Protein AF-A0A2R8AD74-F1 (afdb_monomer_lite)

pLDDT: mean 73.19, std 19.44, range [30.31, 96.5]

Organism: NCBI:txid1639689

Sequence (232 aa):
MMKRSLTLLSILTVLAGCETTTTGSPTTGPVTSTIDFGNDTSTWAFDGECDDPRFQGIGMAVTSSLTNANIRRDATDCRALFNAGQIQFFNSGGIATAPTRPVAPSGPGFSFGNDTSQWAFDGECDDPRFQGIGMAVTGSLTNSNIMRDATDCRNLYNSGQIQFFSASGISGVSTGGGINFGNDTSQWAFDGECDDPRFSGPGMAVAGSLTSANIRRDATDCRNLYNSGMVF

Structure (mmCIF, N/CA/C/O backbone):
data_AF-A0A2R8AD74-F1
#
_entry.id   AF-A0A2R8AD74-F1
#
loop_
_atom_site.group_PDB
_atom_site.id
_atom_site.type_symbol
_atom_site.label_atom_id
_atom_site.label_alt_id
_atom_site.label_comp_id
_atom_site.label_asym_id
_atom_site.label_entity_id
_atom_site.label_seq_id
_atom_site.pdbx_PDB_ins_code
_atom_site.Cartn_x
_atom_site.Cartn_y
_atom_site.Cartn_z
_atom_site.occupancy
_atom_site.B_iso_or_equiv
_atom_site.auth_seq_id
_atom_site.auth_comp_id
_atom_site.auth_asym_id
_atom_site.auth_atom_id
_atom_site.pdbx_PDB_model_num
ATOM 1 N N . MET A 1 1 ? -72.909 -43.742 33.852 1.00 42.47 1 MET A N 1
ATOM 2 C CA . MET A 1 1 ? -72.024 -44.796 33.300 1.00 42.47 1 MET A CA 1
ATOM 3 C C . MET A 1 1 ? -70.585 -44.304 33.472 1.00 42.47 1 MET A C 1
ATOM 5 O O . MET A 1 1 ? -70.250 -43.307 32.863 1.00 42.47 1 MET A O 1
ATOM 9 N N . MET A 1 2 ? -69.851 -44.689 34.532 1.00 40.94 2 MET A N 1
ATOM 10 C CA . MET A 1 2 ? -68.879 -45.813 34.550 1.00 40.94 2 MET A CA 1
ATOM 11 C C . MET A 1 2 ? -67.929 -45.754 33.329 1.00 40.94 2 MET A C 1
ATOM 13 O O . MET A 1 2 ? -68.430 -45.892 32.225 1.00 40.94 2 MET A O 1
ATOM 17 N N . LYS A 1 3 ? -66.595 -45.591 33.410 1.00 41.81 3 LYS A N 1
ATOM 18 C CA . LYS A 1 3 ? -65.588 -46.196 34.313 1.00 41.81 3 LYS A CA 1
ATOM 19 C C . LYS A 1 3 ? -64.173 -45.578 34.083 1.00 41.81 3 LYS A C 1
ATOM 21 O O . LYS A 1 3 ? -63.827 -45.363 32.933 1.00 41.81 3 LYS A O 1
ATOM 26 N N . ARG A 1 4 ? -63.370 -45.496 35.170 1.00 46.94 4 ARG A N 1
ATOM 27 C CA . ARG A 1 4 ? -61.896 -45.756 35.310 1.00 46.94 4 ARG A CA 1
ATOM 28 C C . ARG A 1 4 ? -60.919 -44.806 34.580 1.00 46.94 4 ARG A C 1
ATOM 30 O O . ARG A 1 4 ? -60.898 -44.788 33.365 1.00 46.94 4 ARG A O 1
ATOM 37 N N . SER A 1 5 ? -60.124 -43.943 35.230 1.00 49.69 5 SER A N 1
ATOM 38 C CA . SER A 1 5 ? -59.029 -44.151 36.212 1.00 49.69 5 SER A CA 1
ATOM 39 C C . SER A 1 5 ? -57.994 -45.209 35.809 1.00 49.69 5 SER A C 1
ATOM 41 O O . SER A 1 5 ? -58.301 -46.395 35.920 1.00 49.69 5 SER A O 1
ATOM 43 N N . LEU A 1 6 ? -56.782 -44.779 35.415 1.00 48.53 6 LEU A N 1
ATOM 44 C CA . LEU A 1 6 ? -55.526 -45.316 35.960 1.00 48.53 6 LEU A CA 1
ATOM 45 C C . LEU A 1 6 ? -54.303 -44.436 35.625 1.00 48.53 6 LEU A C 1
ATOM 47 O O . LEU A 1 6 ? -53.939 -44.241 34.470 1.00 48.53 6 LEU A O 1
ATOM 51 N N . THR A 1 7 ? -53.671 -43.944 36.683 1.00 49.44 7 THR A N 1
ATOM 52 C CA . THR A 1 7 ? -52.325 -43.373 36.759 1.00 49.44 7 THR A CA 1
ATOM 53 C C . THR A 1 7 ? -51.276 -44.445 36.435 1.00 49.44 7 THR A C 1
ATOM 55 O O . THR A 1 7 ? -51.346 -45.534 37.002 1.00 49.44 7 THR A O 1
ATOM 58 N N . LEU A 1 8 ? -50.263 -44.131 35.619 1.00 46.47 8 LEU A N 1
ATOM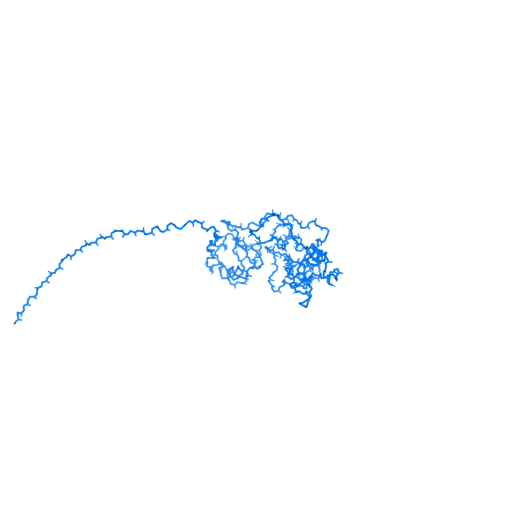 59 C CA . LEU A 1 8 ? -48.969 -44.820 35.668 1.00 46.47 8 LEU A CA 1
ATOM 60 C C . LEU A 1 8 ? -47.839 -43.791 35.795 1.00 46.47 8 LEU A C 1
ATOM 62 O O . LEU A 1 8 ? -47.529 -43.043 34.873 1.00 46.47 8 LEU A O 1
ATOM 66 N N . LEU A 1 9 ? -47.277 -43.772 37.001 1.00 45.78 9 LEU A N 1
ATOM 67 C CA . LEU A 1 9 ? -45.930 -43.330 37.345 1.00 45.78 9 LEU A CA 1
ATOM 68 C C . LEU A 1 9 ? -44.915 -44.345 36.778 1.00 45.78 9 LEU A C 1
ATOM 70 O O . LEU A 1 9 ? -45.323 -45.485 36.550 1.00 45.78 9 LEU A O 1
ATOM 74 N N . SER A 1 10 ? -43.631 -43.952 36.692 1.00 43.62 10 SER A N 1
ATOM 75 C CA . SER A 1 10 ? -42.417 -44.767 36.411 1.00 43.62 10 SER A CA 1
ATOM 76 C C . SER A 1 10 ? -41.886 -44.639 34.971 1.00 43.62 10 SER A C 1
ATOM 78 O O . SER A 1 10 ? -42.658 -44.747 34.033 1.00 43.62 10 SER A O 1
ATOM 80 N N . ILE A 1 11 ? -40.601 -44.412 34.670 1.00 50.72 11 ILE A N 1
ATOM 81 C CA . ILE A 1 11 ? -39.333 -44.541 35.406 1.00 50.72 11 ILE A CA 1
ATOM 82 C C . ILE A 1 11 ? -38.312 -43.568 34.782 1.00 50.72 11 ILE A C 1
ATOM 84 O O . ILE A 1 11 ? -38.254 -43.400 33.566 1.00 50.72 11 ILE A O 1
ATOM 88 N N . LEU A 1 12 ? -37.483 -42.969 35.636 1.00 44.12 12 LEU A N 1
ATOM 89 C CA . LEU A 1 12 ? -36.226 -42.311 35.295 1.00 44.12 12 LEU A CA 1
ATOM 90 C C . LEU A 1 12 ? -35.202 -43.372 34.850 1.00 44.12 12 LEU A C 1
ATOM 92 O O . LEU A 1 12 ? -34.790 -44.195 35.664 1.00 44.12 12 LEU A O 1
ATOM 96 N N . THR A 1 13 ? -34.748 -43.326 33.600 1.00 51.47 13 THR A N 1
ATOM 97 C CA . THR A 1 13 ? -33.527 -44.023 33.163 1.00 51.47 13 THR A CA 1
ATOM 98 C C . THR A 1 13 ? -32.549 -43.018 32.582 1.00 51.47 13 THR A C 1
ATOM 100 O O . THR A 1 13 ? -32.691 -42.560 31.452 1.00 51.47 13 THR A O 1
ATOM 103 N N . VAL A 1 14 ? -31.547 -42.691 33.396 1.00 49.03 14 VAL A N 1
ATOM 104 C CA . VAL A 1 14 ? -30.257 -42.161 32.962 1.00 49.03 14 VAL A CA 1
ATOM 105 C C . VAL A 1 14 ? -29.540 -43.291 32.223 1.00 49.03 14 VAL A C 1
ATOM 107 O O . VAL A 1 14 ? -29.259 -44.324 32.828 1.00 49.03 14 VAL A O 1
ATOM 110 N N . LEU A 1 15 ? -29.234 -43.105 30.939 1.00 50.59 15 LEU A N 1
ATOM 111 C CA . LEU A 1 15 ? -28.160 -43.846 30.283 1.00 50.59 15 LEU A CA 1
ATOM 112 C C . LEU A 1 15 ? -27.087 -42.859 29.834 1.00 50.59 15 LEU A C 1
ATOM 114 O O . LEU A 1 15 ? -27.262 -42.088 28.895 1.00 50.59 15 LEU A O 1
ATOM 118 N N . ALA A 1 16 ? -25.984 -42.913 30.570 1.00 48.53 16 ALA A N 1
ATOM 119 C CA . ALA A 1 16 ? -24.672 -42.480 30.142 1.00 48.53 16 ALA A CA 1
ATOM 120 C C . ALA A 1 16 ? -24.048 -43.541 29.214 1.00 48.53 16 ALA A C 1
ATOM 122 O O . ALA A 1 16 ? -24.290 -44.737 29.384 1.00 48.53 16 ALA A O 1
ATOM 123 N N . GLY A 1 17 ? -23.193 -43.086 28.296 1.00 39.66 17 GLY A N 1
ATOM 124 C CA . GLY A 1 17 ? -22.340 -43.906 27.427 1.00 39.66 17 GLY A CA 1
ATOM 125 C C . GLY A 1 17 ? -22.664 -43.676 25.947 1.00 39.66 17 GLY A C 1
ATOM 126 O O . GLY A 1 17 ? -23.825 -43.677 25.570 1.00 39.66 17 GLY A O 1
ATOM 127 N N . CYS A 1 18 ? -21.722 -43.465 25.035 1.00 36.66 18 CYS A N 1
ATOM 128 C CA . CYS A 1 18 ? -20.272 -43.588 25.074 1.00 36.66 18 CYS A CA 1
ATOM 129 C C . CYS A 1 18 ? -19.731 -42.656 23.978 1.00 36.66 18 CYS A C 1
ATOM 131 O O . CYS A 1 18 ? -20.212 -42.688 22.846 1.00 36.66 18 CYS A O 1
ATOM 133 N N . GLU A 1 19 ? -18.777 -41.799 24.331 1.00 46.12 19 GLU A N 1
ATOM 134 C CA . GLU A 1 19 ? -18.033 -40.980 23.381 1.00 46.12 19 GLU A CA 1
ATOM 135 C C . GLU A 1 19 ? -17.268 -41.902 22.430 1.00 46.12 19 GLU A C 1
ATOM 137 O O . GLU A 1 19 ? -16.378 -42.645 22.844 1.00 46.12 19 GLU A O 1
ATOM 142 N N . THR A 1 20 ? -17.593 -41.855 21.140 1.00 38.34 20 THR A N 1
ATOM 143 C CA . THR A 1 20 ? -16.713 -42.408 20.114 1.00 38.34 20 THR A CA 1
ATOM 144 C C . THR A 1 20 ? -15.572 -41.427 19.897 1.00 38.34 20 THR A C 1
ATOM 146 O O . THR A 1 20 ? -15.626 -40.553 19.030 1.00 38.34 20 THR A O 1
ATOM 149 N N . THR A 1 21 ? -14.532 -41.584 20.708 1.00 38.91 21 THR A N 1
ATOM 150 C CA . THR A 1 21 ? -13.178 -41.114 20.432 1.00 38.91 21 THR A CA 1
ATOM 151 C C . THR A 1 21 ? -12.700 -41.746 19.127 1.00 38.91 21 THR A C 1
ATOM 153 O O . THR A 1 21 ? -12.114 -42.825 19.097 1.00 38.91 21 THR A O 1
ATOM 156 N N . THR A 1 22 ? -12.959 -41.068 18.009 1.00 39.06 22 THR A N 1
ATOM 157 C CA . THR A 1 22 ? -12.235 -41.355 16.771 1.00 39.06 22 THR A CA 1
ATOM 158 C C . THR A 1 22 ? -10.898 -40.642 16.874 1.00 39.06 22 THR A C 1
ATOM 160 O O . THR A 1 22 ? -10.780 -39.444 16.627 1.00 39.06 22 THR A O 1
ATOM 163 N N . THR A 1 23 ? -9.890 -41.389 17.306 1.00 47.75 23 THR A N 1
ATOM 164 C CA . THR A 1 23 ? -8.479 -41.024 17.239 1.00 47.75 23 THR A CA 1
ATOM 165 C C . THR A 1 23 ? -8.043 -40.937 15.774 1.00 47.75 23 THR A C 1
ATOM 167 O O . THR A 1 23 ? -7.532 -41.888 15.188 1.00 47.75 23 THR A O 1
ATOM 170 N N . GLY A 1 24 ? -8.257 -39.768 15.171 1.00 39.44 24 GLY A N 1
ATOM 171 C CA . GLY A 1 24 ? -7.559 -39.331 13.967 1.00 39.44 24 GLY A CA 1
ATOM 172 C C . GLY A 1 24 ? -6.239 -38.664 14.354 1.00 39.44 24 GLY A C 1
ATOM 173 O O . GLY A 1 24 ? -6.234 -37.650 15.045 1.00 39.44 24 GLY A O 1
ATOM 174 N N . SER A 1 25 ? -5.129 -39.268 13.936 1.00 41.53 25 SER A N 1
ATOM 175 C CA . SER A 1 25 ? -3.751 -38.765 14.060 1.00 41.53 25 SER A CA 1
ATOM 176 C C . SER A 1 25 ? -3.610 -37.305 13.573 1.00 41.53 25 SER A C 1
ATOM 178 O O . SER A 1 25 ? -4.319 -36.918 12.637 1.00 41.53 25 SER A O 1
ATOM 180 N N . PRO A 1 26 ? -2.705 -36.485 14.151 1.00 45.34 26 PRO A N 1
ATOM 181 C CA . PRO A 1 26 ? -2.629 -35.059 13.875 1.00 45.34 26 PRO A CA 1
ATOM 182 C C . PRO A 1 26 ? -2.066 -34.858 12.472 1.00 45.34 26 PRO A C 1
ATOM 184 O O . PRO A 1 26 ? -0.877 -35.042 12.224 1.00 45.34 26 PRO A O 1
ATOM 187 N N . THR A 1 27 ? -2.931 -34.478 11.539 1.00 35.78 27 THR A N 1
ATOM 188 C CA . THR A 1 27 ? -2.461 -33.873 10.298 1.00 35.78 27 THR A CA 1
ATOM 189 C C . THR A 1 27 ? -2.323 -32.391 10.588 1.00 35.78 27 THR A C 1
ATOM 191 O O . THR A 1 27 ? -3.310 -31.699 10.826 1.00 35.78 27 THR A O 1
ATOM 194 N N . THR A 1 28 ? -1.078 -31.943 10.655 1.00 48.03 28 THR A N 1
ATOM 195 C CA . THR A 1 28 ? -0.638 -30.565 10.856 1.00 48.03 28 THR A CA 1
ATOM 196 C C . THR A 1 28 ? -1.164 -29.684 9.718 1.00 48.03 28 THR A C 1
ATOM 198 O O . THR A 1 28 ? -0.473 -29.421 8.740 1.00 48.03 28 THR A O 1
ATOM 201 N N . GLY A 1 29 ? -2.426 -29.271 9.811 1.00 36.62 29 GLY A N 1
ATOM 202 C CA . GLY A 1 29 ? -2.963 -28.138 9.069 1.00 36.62 29 GLY A CA 1
ATOM 203 C C . GLY A 1 29 ? -2.631 -26.843 9.816 1.00 36.62 29 GLY A C 1
ATOM 204 O O . GLY A 1 29 ? -2.552 -26.867 11.049 1.00 36.62 29 GLY A O 1
ATOM 205 N N . PRO A 1 30 ? -2.411 -25.717 9.119 1.00 40.25 30 PRO A N 1
ATOM 206 C CA . PRO A 1 30 ? -2.224 -24.436 9.783 1.00 40.25 30 PRO A CA 1
ATOM 207 C C . PRO A 1 30 ? -3.473 -24.128 10.614 1.00 40.25 30 PRO A C 1
ATOM 209 O O . PRO A 1 30 ? -4.596 -24.131 10.113 1.00 40.25 30 PRO A O 1
ATOM 212 N N . VAL A 1 31 ? -3.270 -23.906 11.908 1.00 39.53 31 VAL A N 1
ATOM 213 C CA . VAL A 1 31 ? -4.293 -23.429 12.837 1.00 39.53 31 VAL A CA 1
ATOM 214 C C . VAL A 1 31 ? -4.798 -22.067 12.364 1.00 39.53 31 VAL A C 1
ATOM 216 O O . VAL A 1 31 ? -4.178 -21.042 12.626 1.00 39.53 31 VAL A O 1
ATOM 219 N N . THR A 1 32 ? -5.952 -22.027 11.701 1.00 42.19 32 THR A N 1
ATOM 220 C CA . THR A 1 32 ? -6.775 -20.818 11.689 1.00 42.19 32 THR A CA 1
ATOM 221 C C . THR A 1 32 ? -7.437 -20.730 13.057 1.00 42.19 32 THR A C 1
ATOM 223 O O . THR A 1 32 ? -8.527 -21.264 13.271 1.00 42.19 32 THR A O 1
ATOM 226 N N . SER A 1 33 ? -6.777 -20.096 14.025 1.00 51.78 33 SER A N 1
ATOM 227 C CA . SER A 1 33 ? -7.518 -19.527 15.147 1.00 51.78 33 SER A CA 1
ATOM 228 C C . SER A 1 33 ? -8.528 -18.555 14.541 1.00 51.78 33 SER A C 1
ATOM 230 O O . SER A 1 33 ? -8.113 -17.581 13.916 1.00 51.78 33 SER A O 1
ATOM 232 N N . THR A 1 34 ? -9.827 -18.833 14.649 1.00 77.00 34 THR A N 1
ATOM 233 C CA . THR A 1 34 ? -10.873 -17.887 14.246 1.00 77.00 34 THR A CA 1
ATOM 234 C C . THR A 1 34 ? -10.600 -16.563 14.955 1.00 77.00 34 THR A C 1
ATOM 236 O O . THR A 1 34 ? -10.716 -16.485 16.177 1.00 77.00 34 THR A O 1
ATOM 239 N N . ILE A 1 35 ? -10.143 -15.554 14.213 1.00 85.88 35 ILE A N 1
ATOM 240 C CA . ILE A 1 35 ? -9.771 -14.251 14.766 1.00 85.88 35 ILE A CA 1
ATOM 241 C C . ILE A 1 35 ? -11.029 -13.611 15.360 1.00 85.88 35 ILE A C 1
ATOM 243 O O . ILE A 1 35 ? -12.050 -13.482 14.684 1.00 85.88 35 ILE A O 1
ATOM 247 N N . ASP A 1 36 ? -10.965 -13.224 16.634 1.00 90.88 36 ASP A N 1
ATOM 248 C CA . ASP A 1 36 ? -12.028 -12.469 17.298 1.00 90.88 36 ASP A CA 1
ATOM 249 C C . ASP A 1 36 ? -11.874 -10.979 16.970 1.00 90.88 36 ASP A C 1
ATOM 251 O O . ASP A 1 36 ? -11.068 -10.281 17.598 1.00 90.88 36 ASP A O 1
ATOM 255 N N . PHE A 1 37 ? -12.624 -10.515 15.969 1.00 91.75 37 PHE A N 1
ATOM 256 C CA . PHE A 1 37 ? -12.676 -9.110 15.545 1.00 91.75 37 PHE A CA 1
ATOM 257 C C . PHE A 1 37 ? -13.438 -8.214 16.533 1.00 91.75 37 PHE A C 1
ATOM 259 O O . PHE A 1 37 ? -13.199 -7.014 16.555 1.00 91.75 37 PHE A O 1
ATOM 266 N N . GLY A 1 38 ? -14.289 -8.773 17.401 1.00 93.94 38 GLY A N 1
ATOM 267 C CA . GLY A 1 38 ? -15.051 -7.992 18.376 1.00 93.94 38 GLY A CA 1
ATOM 268 C C . GLY A 1 38 ? -16.355 -7.387 17.851 1.00 93.94 38 GLY A C 1
ATOM 269 O O . GLY A 1 38 ? -17.139 -8.065 17.185 1.00 93.94 38 GLY A O 1
ATOM 270 N N . ASN A 1 39 ? -16.607 -6.129 18.224 1.00 95.12 39 ASN A N 1
ATOM 271 C CA . ASN A 1 39 ? -17.802 -5.345 17.891 1.00 95.12 39 ASN A CA 1
ATOM 272 C C . ASN A 1 39 ? -17.436 -3.936 17.395 1.00 95.12 39 ASN A C 1
ATOM 274 O O . ASN A 1 39 ? -16.259 -3.621 17.333 1.00 95.12 39 ASN A O 1
ATOM 278 N N . ASP A 1 40 ? -18.439 -3.111 17.083 1.00 96.50 40 ASP A N 1
ATOM 279 C CA . ASP A 1 40 ? -18.279 -1.751 16.543 1.00 96.50 40 ASP A CA 1
ATOM 280 C C . ASP A 1 40 ? -18.707 -0.693 17.580 1.00 96.50 40 ASP A C 1
ATOM 282 O O . ASP A 1 40 ? -19.745 -0.042 17.445 1.00 96.50 40 ASP A O 1
ATOM 286 N N . THR A 1 41 ? -17.995 -0.611 18.711 1.00 94.00 41 THR A N 1
ATOM 287 C CA . THR A 1 41 ? -18.387 0.253 19.847 1.00 94.00 41 THR A CA 1
ATOM 288 C C . THR A 1 41 ? -17.425 1.406 20.147 1.00 94.00 41 THR A C 1
ATOM 290 O O . THR A 1 41 ? -17.646 2.099 21.142 1.00 94.00 41 THR A O 1
ATOM 293 N N . SER A 1 42 ? -16.338 1.602 19.389 1.00 88.31 42 SER A N 1
ATOM 294 C CA . SER A 1 42 ? -15.504 2.815 19.508 1.00 88.31 42 SER A CA 1
ATOM 295 C C . SER A 1 42 ? -16.161 4.006 18.802 1.00 88.31 42 SER A C 1
ATOM 297 O O . SER A 1 42 ? -17.089 3.856 18.013 1.00 88.31 42 SER A O 1
ATOM 299 N N . THR A 1 43 ? -15.660 5.212 19.085 1.00 91.25 43 THR A N 1
ATOM 300 C CA . THR A 1 43 ? -16.023 6.442 18.355 1.00 91.25 43 THR A CA 1
ATOM 301 C C . THR A 1 43 ? -15.579 6.418 16.888 1.00 91.25 43 THR A C 1
ATOM 303 O O . THR A 1 43 ? -16.101 7.192 16.094 1.00 91.25 43 THR A O 1
ATOM 306 N N . TRP A 1 44 ? -14.621 5.554 16.562 1.00 88.50 44 TRP A N 1
ATOM 307 C CA . TRP A 1 44 ? -13.938 5.475 15.272 1.00 88.50 44 TRP A CA 1
ATOM 308 C C . TRP A 1 44 ? -14.383 4.264 14.433 1.00 88.50 44 TRP A C 1
ATOM 310 O O . TRP A 1 44 ? -14.002 4.131 13.288 1.00 88.50 44 TRP A O 1
ATOM 320 N N . ALA A 1 45 ? -15.288 3.424 14.947 1.00 92.25 45 ALA A N 1
ATOM 321 C CA . ALA A 1 45 ? -15.825 2.321 14.156 1.00 92.25 45 ALA A CA 1
ATOM 322 C C . ALA A 1 45 ? -16.586 2.815 12.907 1.00 92.25 45 ALA A C 1
ATOM 324 O O . ALA A 1 45 ? -17.357 3.779 12.996 1.00 92.25 45 ALA A O 1
ATOM 325 N N . PHE A 1 46 ? -16.471 2.075 11.798 1.00 90.38 46 PHE A N 1
ATOM 326 C CA . PHE A 1 46 ? -17.092 2.374 10.495 1.00 90.38 46 PHE A CA 1
ATOM 327 C C . PHE A 1 46 ? -16.538 3.612 9.776 1.00 90.38 46 PHE A C 1
ATOM 329 O O . PHE A 1 46 ? -17.249 4.207 8.954 1.00 90.38 46 PHE A O 1
ATOM 336 N N . ASP A 1 47 ? -15.314 4.035 10.077 1.00 89.56 47 ASP A N 1
ATOM 337 C CA . ASP A 1 47 ? -14.662 5.138 9.368 1.00 89.56 47 ASP A CA 1
ATOM 338 C C . ASP A 1 47 ? -13.848 4.678 8.145 1.00 89.56 47 ASP A C 1
ATOM 340 O O . ASP A 1 47 ? -13.416 5.508 7.340 1.00 89.56 47 ASP A O 1
ATOM 344 N N . GLY A 1 48 ? -13.766 3.361 7.924 1.00 86.75 48 GLY A N 1
ATOM 345 C CA . GLY A 1 48 ? -13.063 2.756 6.798 1.00 86.75 48 GLY A CA 1
ATOM 346 C C . GLY A 1 48 ? -11.596 2.439 7.086 1.00 86.75 48 GLY A C 1
ATOM 347 O O . GLY A 1 48 ? -10.914 1.928 6.190 1.00 86.75 48 GLY A O 1
ATOM 348 N N . GLU A 1 49 ? -11.125 2.693 8.305 1.00 90.88 49 GLU A N 1
A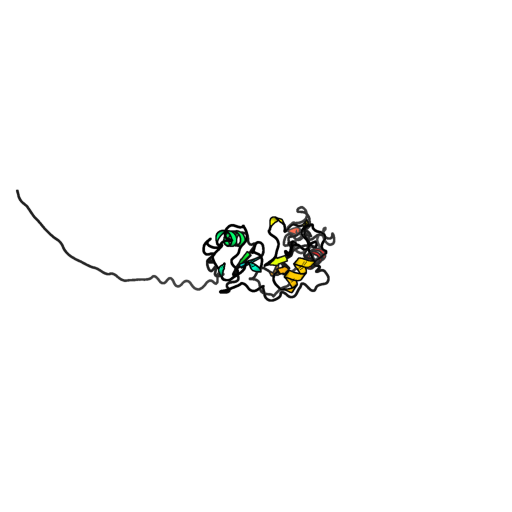TOM 349 C CA . GLU A 1 49 ? -9.820 2.279 8.808 1.00 90.88 49 GLU A CA 1
ATOM 350 C C . GLU A 1 49 ? -9.981 1.193 9.878 1.00 90.88 49 GLU A C 1
ATOM 352 O O . GLU A 1 49 ? -11.033 1.060 10.475 1.00 90.88 49 GLU A O 1
ATOM 357 N N . CYS A 1 50 ? -8.949 0.382 10.121 1.00 92.62 50 CYS A N 1
ATOM 358 C CA . CYS A 1 50 ? -8.919 -0.537 11.256 1.00 92.62 50 CYS A CA 1
ATOM 359 C C . CYS A 1 50 ? -8.252 0.130 12.460 1.00 92.62 50 CYS A C 1
ATOM 361 O O . CYS A 1 50 ? -7.040 0.373 12.447 1.00 92.62 50 CYS A O 1
ATOM 363 N N . ASP A 1 51 ? -9.008 0.348 13.534 1.00 92.31 51 ASP A N 1
ATOM 364 C CA . ASP A 1 51 ? -8.477 0.930 14.778 1.00 92.31 51 ASP A CA 1
ATOM 365 C C . ASP A 1 51 ? -7.886 -0.090 15.754 1.00 92.31 51 ASP A C 1
ATOM 367 O O . ASP A 1 51 ? -7.285 0.273 16.775 1.00 92.31 51 ASP A O 1
ATOM 371 N N . ASP A 1 52 ? -8.124 -1.380 15.517 1.00 91.81 52 ASP A N 1
ATOM 372 C CA . ASP A 1 52 ? -7.726 -2.423 16.449 1.00 91.81 52 ASP A CA 1
ATOM 373 C C . ASP A 1 52 ? -6.213 -2.640 16.381 1.00 91.81 52 ASP A C 1
ATOM 375 O O . ASP A 1 52 ? -5.708 -3.244 15.429 1.00 91.81 52 ASP A O 1
ATOM 379 N N . PRO A 1 53 ? -5.463 -2.258 17.429 1.00 87.12 53 PRO A N 1
ATOM 380 C CA . PRO A 1 53 ? -4.017 -2.249 17.358 1.00 87.12 53 PRO A CA 1
ATOM 381 C C . PRO A 1 53 ? -3.422 -3.658 17.280 1.00 87.12 53 PRO A C 1
ATOM 383 O O . PRO A 1 53 ? -2.217 -3.766 17.149 1.00 87.12 53 PRO A O 1
ATOM 386 N N . ARG A 1 54 ? -4.199 -4.748 17.387 1.00 88.06 54 ARG A N 1
ATOM 387 C CA . ARG A 1 54 ? -3.707 -6.129 17.192 1.00 88.06 54 ARG A CA 1
ATOM 388 C C . ARG A 1 54 ? -3.435 -6.465 15.721 1.00 88.06 54 ARG A C 1
ATOM 390 O O . ARG A 1 54 ? -2.832 -7.509 15.439 1.00 88.06 54 ARG A O 1
ATOM 397 N N . PHE A 1 55 ? -3.926 -5.635 14.806 1.00 85.75 55 PHE A N 1
ATOM 398 C CA . PHE A 1 55 ? -3.711 -5.763 13.375 1.00 85.75 55 PHE A CA 1
ATOM 399 C C . PHE A 1 55 ? -2.639 -4.793 12.893 1.00 85.75 55 PHE A C 1
ATOM 401 O O . PHE A 1 55 ? -2.291 -3.823 13.563 1.00 85.75 55 PHE A O 1
ATOM 408 N N . GLN A 1 56 ? -2.105 -5.076 11.712 1.00 79.62 56 GLN A N 1
ATOM 409 C CA . GLN A 1 56 ? -1.201 -4.173 11.024 1.00 79.62 56 GLN A CA 1
ATOM 410 C C . GLN A 1 56 ? -1.309 -4.351 9.513 1.00 79.62 56 GLN A C 1
ATOM 412 O O . GLN A 1 56 ? -1.376 -5.475 9.021 1.00 79.62 56 GLN A O 1
ATOM 417 N N . GLY A 1 57 ? -1.225 -3.244 8.784 1.00 72.56 57 GLY A N 1
ATOM 418 C CA . GLY A 1 57 ? -1.156 -3.214 7.331 1.00 72.56 57 GLY A CA 1
ATOM 419 C C . GLY A 1 57 ? -1.795 -1.948 6.776 1.00 72.56 57 GLY A C 1
ATOM 420 O O . GLY A 1 57 ? -1.958 -0.968 7.497 1.00 72.56 57 GLY A O 1
ATOM 421 N N . ILE A 1 58 ? -2.140 -1.991 5.496 1.00 71.38 58 ILE A N 1
ATOM 422 C CA . ILE A 1 58 ? -2.762 -0.883 4.772 1.00 71.38 58 ILE A CA 1
ATOM 423 C C . ILE A 1 58 ? -4.204 -0.696 5.254 1.00 71.38 58 ILE A C 1
ATOM 425 O O . ILE A 1 58 ? -4.952 -1.669 5.349 1.00 71.38 58 ILE A O 1
ATOM 429 N N . GLY A 1 59 ? -4.587 0.556 5.515 1.00 77.75 59 GLY A N 1
ATOM 430 C CA . GLY A 1 59 ? -5.904 0.904 6.053 1.00 77.75 59 GLY A CA 1
ATOM 431 C C . GLY A 1 59 ? -6.001 0.779 7.573 1.00 77.75 59 GLY A C 1
ATOM 432 O O . GLY A 1 59 ? -7.099 0.770 8.102 1.00 77.75 59 GLY A O 1
ATOM 433 N N . MET A 1 60 ? -4.883 0.647 8.289 1.00 85.94 60 MET A N 1
ATOM 434 C CA . MET A 1 60 ? -4.872 0.854 9.739 1.00 85.94 60 MET A CA 1
ATOM 435 C C . MET A 1 60 ? -4.955 2.343 10.054 1.00 85.94 60 MET A C 1
ATOM 437 O O . MET A 1 60 ? -4.251 3.123 9.413 1.00 85.94 60 MET A O 1
ATOM 441 N N . ALA A 1 61 ? -5.690 2.700 11.106 1.00 85.69 61 ALA A N 1
ATOM 442 C CA . ALA A 1 61 ? -5.713 4.070 11.596 1.00 85.69 61 ALA A CA 1
ATOM 443 C C . ALA A 1 61 ? -4.303 4.558 11.974 1.00 85.69 61 ALA A C 1
ATOM 445 O O . ALA A 1 61 ? -3.403 3.780 12.329 1.00 85.69 61 ALA A O 1
ATOM 446 N N . VAL A 1 62 ? -4.108 5.876 11.945 1.00 74.75 62 VAL A N 1
ATOM 447 C CA . VAL A 1 62 ? -2.838 6.506 12.329 1.00 74.75 62 VAL A CA 1
ATOM 448 C C . VAL A 1 62 ? -2.396 6.091 13.738 1.00 74.75 62 VAL A C 1
ATOM 450 O O . VAL A 1 62 ? -3.201 5.882 14.648 1.00 74.75 62 VAL A O 1
ATOM 453 N N . THR A 1 63 ? -1.082 6.025 13.976 1.00 69.12 63 THR A N 1
ATOM 454 C CA . THR A 1 63 ? -0.510 5.496 15.234 1.00 69.12 63 THR A CA 1
ATOM 455 C C . THR A 1 63 ? -1.047 6.124 16.520 1.00 69.12 63 THR A C 1
ATOM 457 O O . THR A 1 63 ? -1.072 5.458 17.552 1.00 69.12 63 THR A O 1
ATOM 460 N N . SER A 1 64 ? -1.452 7.396 16.492 1.00 73.25 64 SER A N 1
ATOM 461 C CA . SER A 1 64 ? -2.040 8.074 17.654 1.00 73.25 64 SER A CA 1
ATOM 462 C C . SER A 1 64 ? -3.401 7.506 18.065 1.00 73.25 64 SER A C 1
ATOM 464 O O . SER A 1 64 ? -3.777 7.635 19.230 1.00 73.25 64 SER A O 1
ATOM 466 N N . SER A 1 65 ? -4.120 6.880 17.132 1.00 78.12 65 SER A N 1
ATOM 467 C CA . SER A 1 65 ? -5.449 6.291 17.332 1.00 78.12 65 SER A CA 1
ATOM 468 C C . SER A 1 65 ? -5.379 4.807 17.711 1.00 78.12 65 SER A C 1
ATOM 470 O O . SER A 1 65 ? -6.286 4.297 18.367 1.00 78.12 65 SER A O 1
ATOM 472 N N . LEU A 1 66 ? -4.266 4.121 17.422 1.00 82.06 66 LEU A N 1
ATOM 473 C CA . LEU A 1 66 ? -4.043 2.701 17.734 1.00 82.06 66 LEU A CA 1
ATOM 474 C C . LEU A 1 66 ? -3.740 2.454 19.222 1.00 82.06 66 LEU A C 1
ATOM 476 O O . LEU A 1 66 ? -2.632 2.093 19.628 1.00 82.06 66 LEU A O 1
ATOM 480 N N . THR A 1 67 ? -4.749 2.648 20.069 1.00 84.75 67 THR A N 1
ATOM 481 C CA . THR A 1 67 ? -4.647 2.479 21.524 1.00 84.75 67 THR A CA 1
ATOM 482 C C . THR A 1 67 ? -5.310 1.188 22.002 1.00 84.75 67 THR A C 1
ATOM 484 O O . THR A 1 67 ? -6.224 0.658 21.374 1.00 84.75 67 THR A O 1
ATOM 487 N N . ASN A 1 68 ? -4.934 0.712 23.195 1.00 86.50 68 ASN A N 1
ATOM 488 C CA . ASN A 1 68 ? -5.586 -0.446 23.826 1.00 86.50 68 ASN A CA 1
ATOM 489 C C . ASN A 1 68 ? -7.107 -0.279 24.004 1.00 86.50 68 ASN A C 1
ATOM 491 O O . ASN A 1 68 ? -7.813 -1.277 24.142 1.00 86.50 68 ASN A O 1
ATOM 495 N N . ALA A 1 69 ? -7.614 0.959 24.022 1.00 87.81 69 ALA A N 1
ATOM 496 C CA . ALA A 1 69 ? -9.044 1.221 24.126 1.00 87.81 69 ALA A CA 1
ATOM 497 C C . ALA A 1 69 ? -9.818 0.729 22.893 1.00 87.81 69 ALA A C 1
ATOM 499 O O . ALA A 1 69 ? -10.980 0.361 23.051 1.00 87.81 69 ALA A O 1
ATOM 500 N N . ASN A 1 70 ? -9.165 0.660 21.727 1.00 90.06 70 ASN A N 1
ATOM 501 C CA . ASN A 1 70 ? -9.757 0.275 20.446 1.00 90.06 70 ASN A CA 1
ATOM 502 C C . ASN A 1 70 ? -9.635 -1.225 20.123 1.00 90.06 70 ASN A C 1
ATOM 504 O O . ASN A 1 70 ? -10.154 -1.691 19.112 1.00 90.06 70 ASN A O 1
ATOM 508 N N . ILE A 1 71 ? -9.028 -2.026 21.007 1.00 91.12 71 ILE A N 1
ATOM 509 C CA . ILE A 1 71 ? -8.985 -3.485 20.841 1.00 91.12 71 ILE A CA 1
ATOM 510 C C . ILE A 1 71 ? -10.413 -4.039 20.774 1.00 91.12 71 ILE A C 1
ATOM 512 O O . ILE A 1 71 ? -11.163 -3.939 21.751 1.00 91.12 71 ILE A O 1
ATOM 516 N N . ARG A 1 72 ? -10.746 -4.713 19.666 1.00 93.00 72 ARG A N 1
ATOM 517 C CA . ARG A 1 72 ? -12.043 -5.357 19.401 1.00 93.00 72 ARG A CA 1
ATOM 518 C C . ARG A 1 72 ? -13.223 -4.389 19.355 1.00 93.00 72 ARG A C 1
ATOM 520 O O . ARG A 1 72 ? -14.330 -4.783 19.727 1.00 93.00 72 ARG A O 1
ATOM 527 N N . ARG A 1 73 ? -12.972 -3.131 18.985 1.00 94.44 73 ARG A N 1
ATOM 528 C CA . ARG A 1 73 ? -13.982 -2.059 18.974 1.00 94.44 73 ARG A CA 1
ATOM 529 C C . ARG A 1 73 ? -14.394 -1.572 17.595 1.00 94.44 73 ARG A C 1
ATOM 531 O O . ARG A 1 73 ? -15.354 -0.809 17.537 1.00 94.44 73 ARG A O 1
ATOM 538 N N . ASP A 1 74 ? -13.698 -2.022 16.564 1.00 94.12 74 ASP A N 1
ATOM 539 C CA . ASP A 1 74 ? -13.935 -1.667 15.175 1.00 94.12 74 ASP A CA 1
ATOM 540 C C . ASP A 1 74 ? -13.859 -2.944 14.314 1.00 94.12 74 ASP A C 1
ATOM 542 O O . ASP A 1 74 ? -12.885 -3.280 13.645 1.00 94.12 74 ASP A O 1
ATOM 546 N N . ALA A 1 75 ? -14.859 -3.802 14.484 1.00 95.56 75 ALA A N 1
ATOM 547 C CA . ALA A 1 75 ? -14.842 -5.148 13.934 1.00 95.56 75 ALA A CA 1
ATOM 548 C C . ALA A 1 75 ? -15.170 -5.177 12.443 1.00 95.56 75 ALA A C 1
ATOM 550 O O . ALA A 1 75 ? -14.714 -6.085 11.740 1.00 95.56 75 ALA A O 1
ATOM 551 N N . THR A 1 76 ? -16.009 -4.258 11.972 1.00 95.12 76 THR A N 1
ATOM 552 C CA . THR A 1 76 ? -16.454 -4.220 10.582 1.00 95.12 76 THR A CA 1
ATOM 553 C C . THR A 1 76 ? -15.308 -3.847 9.649 1.00 95.12 76 THR A C 1
ATOM 555 O O . THR A 1 76 ? -15.044 -4.617 8.717 1.00 95.12 76 THR A O 1
ATOM 558 N N . ASP A 1 77 ? -14.572 -2.776 9.940 1.00 93.81 77 ASP A N 1
ATOM 559 C CA . ASP A 1 77 ? -13.492 -2.309 9.071 1.00 93.81 77 ASP A CA 1
ATOM 560 C C . ASP A 1 77 ? -12.272 -3.228 9.168 1.00 93.81 77 ASP A C 1
ATOM 562 O O . ASP A 1 77 ? -11.819 -3.761 8.150 1.00 93.81 77 ASP A O 1
ATOM 566 N N . CYS A 1 78 ? -11.835 -3.591 10.380 1.00 93.69 78 CYS A N 1
ATOM 567 C CA . CYS A 1 78 ? -10.757 -4.570 10.556 1.00 93.69 78 CYS A CA 1
ATOM 568 C C . CYS A 1 78 ? -11.048 -5.917 9.874 1.00 93.69 78 CYS A C 1
ATOM 570 O O . CYS A 1 78 ? -10.156 -6.531 9.283 1.00 93.69 78 CYS A O 1
ATOM 572 N N . ARG A 1 79 ? -12.292 -6.414 9.911 1.00 93.62 79 ARG A N 1
ATOM 573 C CA . ARG A 1 79 ? -12.633 -7.665 9.216 1.00 93.62 79 ARG A CA 1
ATOM 574 C C . ARG A 1 79 ? -12.651 -7.499 7.704 1.00 93.62 79 ARG A C 1
ATOM 576 O O . ARG A 1 79 ? -12.220 -8.419 7.008 1.00 93.62 79 ARG A O 1
ATOM 583 N N . ALA A 1 80 ? -13.150 -6.376 7.197 1.00 86.00 80 ALA A N 1
ATOM 584 C CA . ALA A 1 80 ? -13.143 -6.092 5.768 1.00 86.00 80 ALA A CA 1
ATOM 585 C C . ALA A 1 80 ? -11.706 -6.027 5.233 1.00 86.00 80 ALA A C 1
ATOM 587 O O . ALA A 1 80 ? -11.362 -6.769 4.311 1.00 86.00 80 ALA A O 1
ATOM 588 N N . LEU A 1 81 ? -10.853 -5.236 5.882 1.00 80.31 81 LEU A N 1
ATOM 589 C CA . LEU A 1 81 ? -9.450 -5.054 5.520 1.00 80.31 81 LEU A CA 1
ATOM 590 C C . LEU A 1 81 ? -8.641 -6.355 5.665 1.00 80.31 81 LEU A C 1
ATOM 592 O O . LEU A 1 81 ? -7.816 -6.673 4.806 1.00 80.31 81 LEU A O 1
ATOM 596 N N . PHE A 1 82 ? -8.902 -7.162 6.702 1.00 83.38 82 PHE A N 1
ATOM 597 C CA . PHE A 1 82 ? -8.245 -8.465 6.871 1.00 83.38 82 PHE A CA 1
ATOM 598 C C . PHE A 1 82 ? -8.645 -9.445 5.762 1.00 83.38 82 PHE A C 1
ATOM 600 O O . PHE A 1 82 ? -7.792 -10.108 5.176 1.00 83.38 82 PHE A O 1
ATOM 607 N N . ASN A 1 83 ? -9.937 -9.519 5.428 1.00 82.00 83 ASN A N 1
ATOM 608 C CA . ASN A 1 83 ? -10.429 -10.383 4.351 1.00 82.00 83 ASN A CA 1
ATOM 609 C C . ASN A 1 83 ? -9.949 -9.929 2.966 1.00 82.00 83 ASN A C 1
ATOM 611 O O . ASN A 1 83 ? -9.793 -10.760 2.073 1.00 82.00 83 ASN A O 1
ATOM 615 N N . ALA A 1 84 ? -9.700 -8.629 2.795 1.00 72.88 84 ALA A N 1
ATOM 616 C CA . ALA A 1 84 ? -9.073 -8.066 1.605 1.00 72.88 84 ALA A CA 1
ATOM 617 C C . ALA A 1 84 ? -7.553 -8.322 1.548 1.00 72.88 84 ALA A C 1
ATOM 619 O O . ALA A 1 84 ? -6.918 -7.999 0.546 1.00 72.88 84 ALA A O 1
ATOM 620 N N . GLY A 1 85 ? -6.960 -8.902 2.600 1.00 69.12 85 GLY A N 1
ATOM 621 C CA . GLY A 1 85 ? -5.521 -9.145 2.701 1.00 69.12 85 GLY A CA 1
ATOM 622 C C . GLY A 1 85 ? -4.692 -7.877 2.921 1.00 69.12 85 GLY A C 1
ATOM 623 O O . GLY A 1 85 ? -3.476 -7.915 2.755 1.00 69.12 85 GLY A O 1
ATOM 624 N N . GLN A 1 86 ? -5.333 -6.762 3.280 1.00 71.38 86 GLN A N 1
ATOM 625 C CA . GLN A 1 86 ? -4.687 -5.457 3.448 1.00 71.38 86 GLN A CA 1
ATOM 626 C C . GLN A 1 86 ? -4.034 -5.312 4.822 1.00 71.38 86 GLN A C 1
ATOM 628 O O . GLN A 1 86 ? -2.992 -4.668 4.942 1.00 71.38 86 GLN A O 1
ATOM 633 N N . ILE A 1 87 ? -4.598 -5.972 5.838 1.00 73.12 87 ILE A N 1
ATOM 634 C CA . ILE A 1 87 ? -4.036 -6.059 7.188 1.00 73.12 87 ILE A CA 1
ATOM 635 C C . ILE A 1 87 ? -3.849 -7.517 7.617 1.00 73.12 87 ILE A C 1
ATOM 637 O O . ILE A 1 87 ? -4.595 -8.409 7.216 1.00 73.12 87 ILE A O 1
ATOM 641 N N . GLN A 1 88 ? -2.857 -7.766 8.468 1.00 79.06 88 GLN A N 1
ATOM 642 C CA . GLN A 1 88 ? -2.557 -9.068 9.060 1.00 79.06 88 GLN A CA 1
ATOM 643 C C . GLN A 1 88 ? -2.777 -9.028 10.576 1.00 79.06 88 GLN A C 1
ATOM 645 O O . GLN A 1 88 ? -2.633 -7.987 11.214 1.00 79.06 88 GLN A O 1
ATOM 650 N N . PHE A 1 89 ? -3.116 -10.177 11.160 1.00 82.19 89 PHE A N 1
ATOM 651 C CA . PHE A 1 89 ? -3.310 -10.333 12.602 1.00 82.19 89 PHE A CA 1
ATOM 652 C C . PHE A 1 89 ? -2.042 -10.886 13.260 1.00 82.19 89 PHE A C 1
ATOM 654 O O . PHE A 1 89 ? -1.572 -11.960 12.886 1.00 82.19 89 PHE A O 1
ATOM 661 N N . PHE A 1 90 ? -1.514 -10.197 14.275 1.00 71.88 90 PHE A N 1
ATOM 662 C CA . PHE A 1 90 ? -0.194 -10.506 14.851 1.00 71.88 90 PHE A CA 1
ATOM 663 C C . PHE A 1 90 ? -0.229 -11.309 16.163 1.00 71.88 90 PHE A C 1
ATOM 665 O O . PHE A 1 90 ? 0.795 -11.423 16.835 1.00 71.88 90 PHE A O 1
ATOM 672 N N . ASN A 1 91 ? -1.389 -11.871 16.537 1.00 64.44 91 ASN A N 1
ATOM 673 C CA . ASN A 1 91 ? -1.616 -12.708 17.731 1.00 64.44 91 ASN A CA 1
ATOM 674 C C . ASN A 1 91 ? -0.753 -12.329 18.949 1.00 64.44 91 ASN A C 1
ATOM 676 O O . ASN A 1 91 ? -0.074 -13.154 19.560 1.00 64.44 91 ASN A O 1
ATOM 680 N N . SER A 1 92 ? -0.765 -11.045 19.277 1.00 58.25 92 SER A N 1
ATOM 681 C CA . SER A 1 92 ? -0.112 -10.495 20.452 1.00 58.25 92 SER A CA 1
ATOM 682 C C . SER A 1 92 ? -1.240 -9.930 21.297 1.00 58.25 92 SER A C 1
ATOM 684 O O . SER A 1 92 ? -2.072 -9.194 20.779 1.00 58.25 92 SER A O 1
ATOM 686 N N . GLY A 1 93 ? -1.362 -10.317 22.565 1.00 53.81 93 GLY A N 1
ATOM 687 C CA . GLY A 1 93 ? -2.452 -9.885 23.456 1.00 53.81 93 GLY A CA 1
ATOM 688 C C . GLY A 1 93 ? -2.429 -8.390 23.827 1.00 53.81 93 GLY A C 1
ATOM 689 O O . GLY A 1 93 ? -2.705 -8.057 24.975 1.00 53.81 93 GLY A O 1
ATOM 690 N N . GLY A 1 94 ? -2.064 -7.508 22.893 1.00 59.19 94 GLY A N 1
ATOM 691 C CA . GLY A 1 94 ? -1.868 -6.069 23.029 1.00 59.19 94 GLY A CA 1
ATOM 692 C C . GLY A 1 94 ? -1.542 -5.427 21.674 1.00 59.19 94 GLY A C 1
ATOM 693 O O . GLY A 1 94 ? -1.735 -6.051 20.632 1.00 59.19 94 GLY A O 1
ATOM 694 N N . ILE A 1 95 ? -1.055 -4.184 21.704 1.00 56.66 95 ILE A N 1
ATOM 695 C CA . ILE A 1 95 ? -0.640 -3.423 20.516 1.00 56.66 95 ILE A CA 1
ATOM 696 C C . ILE A 1 95 ? 0.356 -4.256 19.703 1.00 56.66 95 ILE A C 1
ATOM 698 O O . ILE A 1 95 ? 1.400 -4.647 20.229 1.00 56.66 95 ILE A O 1
ATOM 702 N N . ALA A 1 96 ? 0.028 -4.526 18.441 1.00 55.19 96 ALA A N 1
ATOM 703 C CA . ALA A 1 96 ? 0.950 -5.027 17.444 1.00 55.19 96 ALA A CA 1
ATOM 704 C C . ALA A 1 96 ? 2.080 -4.009 17.356 1.00 55.19 96 ALA A C 1
ATOM 706 O O . ALA A 1 96 ? 1.965 -2.924 16.787 1.00 55.19 96 ALA A O 1
ATOM 707 N N . THR A 1 97 ? 3.182 -4.331 18.018 1.00 52.31 97 THR A N 1
ATOM 708 C CA . THR A 1 97 ? 4.423 -3.621 17.790 1.00 52.31 97 THR A CA 1
ATOM 709 C C . THR A 1 97 ? 4.802 -3.868 16.344 1.00 52.31 97 THR A C 1
ATOM 711 O O . THR A 1 97 ? 4.799 -5.022 15.910 1.00 52.31 97 THR A O 1
ATOM 714 N N . ALA A 1 98 ? 5.142 -2.787 15.645 1.00 51.09 98 ALA A N 1
ATOM 715 C CA . ALA A 1 98 ? 5.882 -2.803 14.394 1.00 51.09 98 ALA A CA 1
ATOM 716 C C . ALA A 1 98 ? 6.778 -4.057 14.277 1.00 51.09 98 ALA A C 1
ATOM 718 O O . ALA A 1 98 ? 7.491 -4.375 15.240 1.00 51.09 98 ALA A O 1
ATOM 719 N N . PRO A 1 99 ? 6.759 -4.775 13.137 1.00 50.38 99 PRO A N 1
ATOM 720 C CA . PRO A 1 99 ? 7.537 -5.978 12.941 1.00 50.38 99 PRO A CA 1
ATOM 721 C C . PRO A 1 99 ? 8.981 -5.616 13.242 1.00 50.38 99 PRO A C 1
ATOM 723 O O . PRO A 1 99 ? 9.461 -4.549 12.853 1.00 50.38 99 PRO A O 1
ATOM 726 N N . THR A 1 100 ? 9.660 -6.474 14.004 1.00 41.56 100 THR A N 1
ATOM 727 C CA . THR A 1 100 ? 11.061 -6.281 14.382 1.00 41.56 100 THR A CA 1
ATOM 728 C C . THR A 1 100 ? 11.851 -5.841 13.160 1.00 41.56 100 THR A C 1
ATOM 730 O O . THR A 1 100 ? 11.952 -6.631 12.223 1.00 41.56 100 THR A O 1
ATOM 733 N N . ARG A 1 101 ? 12.344 -4.589 13.188 1.00 40.47 101 ARG A N 1
ATOM 734 C CA . ARG A 1 101 ? 13.041 -3.873 12.108 1.00 40.47 101 ARG A CA 1
ATOM 735 C C . ARG A 1 101 ? 13.502 -4.827 11.000 1.00 40.47 101 ARG A C 1
ATOM 737 O O . ARG A 1 101 ? 14.577 -5.421 11.152 1.00 40.47 101 ARG A O 1
ATOM 744 N N . PRO A 1 102 ? 12.739 -4.987 9.901 1.00 46.88 102 PRO A N 1
ATOM 745 C CA . PRO A 1 102 ? 13.292 -5.612 8.717 1.00 46.88 102 PRO A CA 1
ATOM 746 C C . PRO A 1 102 ? 14.533 -4.797 8.379 1.00 46.88 102 PRO A C 1
ATOM 748 O O . PRO A 1 102 ? 14.464 -3.571 8.311 1.00 46.88 102 PRO A O 1
ATOM 751 N N . VAL A 1 103 ? 15.691 -5.442 8.264 1.00 45.47 103 VAL A N 1
ATOM 752 C CA . VAL A 1 103 ? 16.867 -4.774 7.706 1.00 45.47 103 VAL A CA 1
ATOM 753 C C . VAL A 1 103 ? 16.416 -4.221 6.360 1.00 45.47 103 VAL A C 1
ATOM 755 O O . VAL A 1 103 ? 15.844 -4.975 5.571 1.00 45.47 103 VAL A O 1
ATOM 758 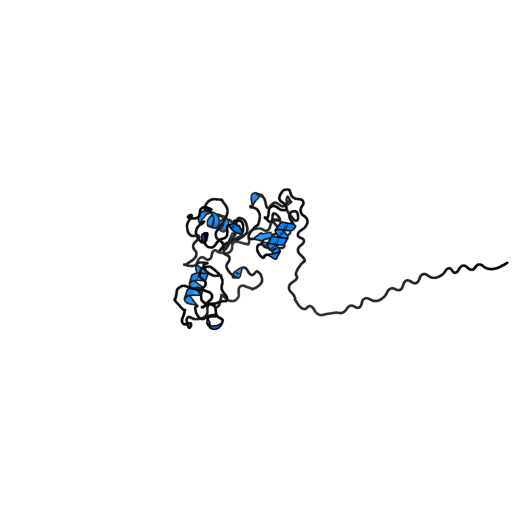N N . ALA A 1 104 ? 16.608 -2.919 6.125 1.00 46.25 104 ALA A N 1
ATOM 759 C CA . ALA A 1 104 ? 16.284 -2.318 4.834 1.00 46.25 104 ALA A CA 1
ATOM 760 C C . ALA A 1 104 ? 16.849 -3.204 3.740 1.00 46.25 104 ALA A C 1
ATOM 762 O O . ALA A 1 104 ? 17.953 -3.731 3.947 1.00 46.25 104 ALA A O 1
ATOM 763 N N . PRO A 1 105 ? 16.160 -3.365 2.597 1.00 51.34 105 PRO A N 1
ATOM 764 C CA . PRO A 1 105 ? 16.842 -3.770 1.387 1.00 51.34 105 PRO A CA 1
ATOM 765 C C . PRO A 1 105 ? 17.986 -2.765 1.197 1.00 51.34 105 PRO A C 1
ATOM 767 O O . PRO A 1 105 ? 17.825 -1.665 0.697 1.00 51.34 105 PRO A O 1
ATOM 770 N N . SER A 1 106 ? 19.155 -3.091 1.729 1.00 43.22 106 SER A N 1
ATOM 771 C CA . SER A 1 106 ? 20.367 -2.287 1.682 1.00 43.22 106 SER A CA 1
ATOM 772 C C . SER A 1 106 ? 21.176 -2.885 0.549 1.00 43.22 106 SER A C 1
ATOM 774 O O . 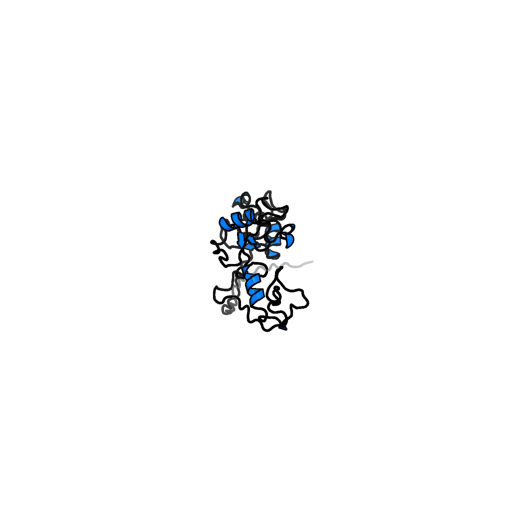SER A 1 106 ? 22.269 -3.414 0.717 1.00 43.22 106 SER A O 1
ATOM 776 N N . GLY A 1 107 ? 20.534 -2.895 -0.616 1.00 46.62 107 GLY A N 1
ATOM 777 C CA . GLY A 1 107 ? 21.119 -3.278 -1.882 1.00 46.62 107 GLY A CA 1
ATOM 778 C C . GLY A 1 107 ? 21.286 -2.033 -2.750 1.00 46.62 107 GLY A C 1
ATOM 779 O O . GLY A 1 107 ? 20.496 -1.092 -2.627 1.00 46.62 107 GLY A O 1
ATOM 780 N N . PRO A 1 108 ? 22.291 -2.003 -3.638 1.00 33.72 108 PRO A N 1
ATOM 781 C CA . PRO A 1 108 ? 22.329 -1.029 -4.720 1.00 33.72 108 PRO A CA 1
ATOM 782 C C . PRO A 1 108 ? 21.048 -1.194 -5.556 1.00 33.72 108 PRO A C 1
ATOM 784 O O . PRO A 1 108 ? 20.904 -2.175 -6.277 1.00 33.72 108 PRO A O 1
ATOM 787 N N . GLY A 1 109 ? 20.081 -0.289 -5.377 1.00 49.94 109 GLY A N 1
ATOM 788 C CA . GLY A 1 109 ? 18.769 -0.349 -6.034 1.00 49.94 109 GLY A CA 1
ATOM 789 C C . GLY A 1 109 ? 17.603 0.150 -5.179 1.00 49.94 109 GLY A C 1
ATOM 790 O O . GLY A 1 109 ? 16.654 0.700 -5.727 1.00 49.94 109 GLY A O 1
ATOM 791 N N . PHE A 1 110 ? 17.686 0.053 -3.848 1.00 66.31 110 PHE A N 1
ATOM 792 C CA . PHE A 1 110 ? 16.614 0.542 -2.980 1.00 66.31 110 PHE A CA 1
ATOM 793 C C . PHE A 1 110 ? 16.663 2.067 -2.840 1.00 66.31 110 PHE A C 1
ATOM 795 O O . PHE A 1 110 ? 17.661 2.640 -2.395 1.00 66.31 110 PHE A O 1
ATOM 802 N N . SER A 1 111 ? 15.566 2.726 -3.206 1.00 80.12 111 SER A N 1
ATOM 803 C CA . SER A 1 111 ? 15.401 4.170 -3.078 1.00 80.12 111 SER A CA 1
ATOM 804 C C . SER A 1 111 ? 13.987 4.506 -2.622 1.00 80.12 111 SER A C 1
ATOM 806 O O . SER A 1 111 ? 13.007 4.061 -3.224 1.00 80.12 111 SER A O 1
ATOM 808 N N . PHE A 1 112 ? 13.890 5.347 -1.590 1.00 83.44 112 PHE A N 1
ATOM 809 C CA . PHE A 1 112 ? 12.634 5.990 -1.191 1.00 83.44 112 PHE A CA 1
ATOM 810 C C . PHE A 1 112 ? 12.133 6.984 -2.248 1.00 83.44 112 PHE A C 1
ATOM 812 O O . PHE A 1 112 ? 10.955 7.298 -2.263 1.00 83.44 112 PHE A O 1
ATOM 819 N N . GLY A 1 113 ? 13.002 7.433 -3.162 1.00 89.38 113 GLY A N 1
ATOM 820 C CA . GLY A 1 113 ? 12.631 8.370 -4.217 1.00 89.38 113 GLY A CA 1
ATOM 821 C C . GLY A 1 113 ? 12.793 9.839 -3.832 1.00 89.38 113 GLY A C 1
ATOM 822 O O . GLY A 1 113 ? 13.800 10.210 -3.225 1.00 89.38 113 GLY A O 1
ATOM 823 N N . ASN A 1 114 ? 11.824 10.658 -4.241 1.00 89.81 114 ASN A N 1
ATOM 824 C CA . ASN A 1 114 ? 11.718 12.100 -4.000 1.00 89.81 114 ASN A CA 1
ATOM 825 C C . ASN A 1 114 ? 10.329 12.461 -3.439 1.00 89.81 114 ASN A C 1
ATOM 827 O O . ASN A 1 114 ? 9.515 11.573 -3.247 1.00 89.81 114 ASN A O 1
ATOM 831 N N . ASP A 1 115 ? 10.068 13.750 -3.218 1.00 94.94 115 ASP A N 1
ATOM 832 C CA . ASP A 1 115 ? 8.806 14.269 -2.670 1.00 94.94 115 ASP A CA 1
ATOM 833 C C . ASP A 1 115 ? 8.038 15.079 -3.738 1.00 94.94 115 ASP A C 1
ATOM 835 O O . ASP A 1 115 ? 7.911 16.300 -3.649 1.00 94.94 115 ASP A O 1
ATOM 839 N N . THR A 1 116 ? 7.650 14.432 -4.845 1.00 92.44 116 THR A N 1
ATOM 840 C CA . THR A 1 116 ? 7.041 15.112 -6.014 1.00 92.44 116 THR A CA 1
ATOM 841 C C . THR A 1 116 ? 5.552 14.840 -6.218 1.00 92.44 116 THR A C 1
ATOM 843 O O . THR A 1 116 ? 4.975 15.405 -7.153 1.00 92.44 116 THR A O 1
ATOM 846 N N . SER A 1 117 ? 4.915 13.981 -5.415 1.00 88.19 117 SER A N 1
ATOM 847 C CA . SER A 1 117 ? 3.454 13.818 -5.459 1.00 88.19 117 SER A CA 1
ATOM 848 C C . SER A 1 117 ? 2.761 14.985 -4.743 1.00 88.19 117 SER A C 1
ATOM 850 O O . SER A 1 117 ? 3.378 15.737 -3.995 1.00 88.19 117 SER A O 1
ATOM 852 N N . GLN A 1 118 ? 1.455 15.142 -4.978 1.00 90.81 118 GLN A N 1
ATOM 853 C CA . GLN A 1 118 ? 0.623 16.101 -4.233 1.00 90.81 118 GLN A CA 1
ATOM 854 C C . GLN A 1 118 ? 0.361 15.681 -2.776 1.00 90.81 118 GLN A C 1
ATOM 856 O O . GLN A 1 118 ? -0.186 16.476 -2.019 1.00 90.81 118 GLN A O 1
ATOM 861 N N . TRP A 1 119 ? 0.703 14.438 -2.441 1.00 89.69 119 TRP A N 1
ATOM 862 C CA . TRP A 1 119 ? 0.475 13.804 -1.145 1.00 89.69 119 TRP A CA 1
ATOM 863 C C . TRP A 1 119 ? 1.767 13.700 -0.318 1.00 89.69 119 TRP A C 1
ATOM 865 O O . TRP A 1 119 ? 1.726 13.447 0.870 1.00 89.69 119 TRP A O 1
ATOM 875 N N . ALA A 1 120 ? 2.921 14.031 -0.905 1.00 91.44 120 ALA A N 1
ATOM 876 C CA . ALA A 1 120 ? 4.173 14.074 -0.166 1.00 91.44 120 ALA A CA 1
ATOM 877 C C . ALA A 1 120 ? 4.116 15.054 1.021 1.00 91.44 120 ALA A C 1
ATOM 879 O O . ALA A 1 120 ? 3.625 16.181 0.874 1.00 91.44 120 ALA A O 1
ATOM 880 N N . PHE A 1 121 ? 4.729 14.670 2.144 1.00 90.62 121 PHE A N 1
ATOM 881 C CA . PHE A 1 121 ? 4.768 15.434 3.401 1.00 90.62 121 PHE A CA 1
ATOM 882 C C . PHE A 1 121 ? 3.422 15.552 4.136 1.00 90.62 121 PHE A C 1
ATOM 884 O O . PHE A 1 121 ? 3.252 16.484 4.935 1.00 90.62 121 PHE A O 1
ATOM 891 N N . ASP A 1 122 ? 2.460 14.667 3.881 1.00 89.62 122 ASP A N 1
ATOM 892 C CA . ASP A 1 122 ? 1.190 14.642 4.610 1.00 89.62 122 ASP A CA 1
ATOM 893 C C . ASP A 1 122 ? 1.236 13.791 5.894 1.00 89.62 122 ASP A C 1
ATOM 895 O O . ASP A 1 122 ? 0.324 13.864 6.724 1.00 89.62 122 ASP A O 1
ATOM 899 N N . GLY A 1 123 ? 2.358 13.104 6.133 1.00 88.38 123 GLY A N 1
ATOM 900 C CA . GLY A 1 123 ? 2.595 12.284 7.316 1.00 88.38 123 GLY A CA 1
ATOM 901 C C . GLY A 1 123 ? 2.190 10.820 7.149 1.00 88.38 123 GLY A C 1
ATOM 902 O O . GLY A 1 123 ? 2.379 10.042 8.092 1.00 88.38 123 GLY A O 1
ATOM 903 N N . GLU A 1 124 ? 1.687 10.438 5.978 1.00 91.69 124 GLU A N 1
ATOM 904 C CA . GLU A 1 124 ? 1.440 9.061 5.566 1.00 91.69 124 GLU A CA 1
ATOM 905 C C . GLU A 1 124 ? 2.459 8.642 4.501 1.00 91.69 124 GLU A C 1
ATOM 907 O O . GLU A 1 124 ? 3.111 9.476 3.904 1.00 91.69 124 GLU A O 1
ATOM 912 N N . CYS A 1 125 ? 2.652 7.339 4.286 1.00 92.12 125 CYS A N 1
ATOM 913 C CA . CYS A 1 125 ? 3.432 6.835 3.159 1.00 92.12 125 CYS A CA 1
ATOM 914 C C . CYS A 1 125 ? 2.498 6.487 2.001 1.00 92.12 125 CYS A C 1
ATOM 916 O O . CYS A 1 125 ? 1.730 5.524 2.103 1.00 92.12 125 CYS A O 1
ATOM 918 N N . ASP A 1 126 ? 2.599 7.204 0.885 1.00 91.06 126 ASP A N 1
ATOM 919 C CA . ASP A 1 126 ? 1.779 6.945 -0.311 1.00 91.06 126 ASP A CA 1
ATOM 920 C C . ASP A 1 126 ? 2.362 5.905 -1.268 1.00 91.06 126 ASP A C 1
ATOM 922 O O . ASP A 1 126 ? 1.759 5.561 -2.292 1.00 91.06 126 ASP A O 1
ATOM 926 N N . ASP A 1 127 ? 3.579 5.447 -0.996 1.00 88.44 127 ASP A N 1
ATOM 927 C CA . ASP A 1 127 ? 4.297 4.560 -1.891 1.00 88.44 127 ASP A CA 1
ATOM 928 C C . ASP A 1 127 ? 3.807 3.111 -1.721 1.00 88.44 127 ASP A C 1
ATOM 930 O O . ASP A 1 127 ? 4.140 2.466 -0.720 1.00 88.44 127 ASP A O 1
ATOM 934 N N . PRO A 1 128 ? 3.087 2.533 -2.706 1.00 81.38 128 PRO A N 1
ATOM 935 C CA . PRO A 1 128 ? 2.483 1.204 -2.583 1.00 81.38 128 PRO A CA 1
ATOM 936 C C . PRO A 1 128 ? 3.506 0.068 -2.448 1.00 81.38 128 PRO A C 1
ATOM 938 O O . PRO A 1 128 ? 3.124 -1.078 -2.220 1.00 81.38 128 PRO A O 1
ATOM 941 N N . ARG A 1 129 ? 4.809 0.347 -2.591 1.00 79.19 129 ARG A N 1
ATOM 942 C CA . ARG A 1 129 ? 5.867 -0.636 -2.340 1.00 79.19 129 ARG A CA 1
ATOM 943 C C . ARG A 1 129 ? 6.087 -0.899 -0.847 1.00 79.19 129 ARG A C 1
ATOM 945 O O . ARG A 1 129 ? 6.840 -1.809 -0.501 1.00 79.19 129 ARG A O 1
ATOM 952 N N . PHE A 1 130 ? 5.490 -0.110 0.043 1.00 81.88 130 PHE A N 1
ATOM 953 C CA . PHE A 1 130 ? 5.547 -0.309 1.488 1.00 81.88 130 PHE A CA 1
ATOM 954 C C . PHE A 1 130 ? 4.224 -0.864 2.031 1.00 81.88 130 PHE A C 1
ATOM 956 O O . PHE A 1 130 ? 3.184 -0.837 1.381 1.00 81.88 130 PHE A O 1
ATOM 963 N N . GLN A 1 131 ? 4.274 -1.406 3.243 1.00 77.00 131 GLN A N 1
ATOM 964 C CA . GLN A 1 131 ? 3.112 -1.860 3.998 1.00 77.00 131 GLN A CA 1
ATOM 965 C C . GLN A 1 131 ? 3.325 -1.588 5.486 1.00 77.00 131 GLN A C 1
ATOM 967 O O . GLN A 1 131 ? 4.452 -1.674 5.975 1.00 77.00 131 GLN A O 1
ATOM 972 N N . GLY A 1 132 ? 2.254 -1.350 6.234 1.00 74.88 132 GLY A N 1
ATOM 973 C CA . GLY A 1 132 ? 2.310 -1.183 7.684 1.00 74.88 132 GLY A CA 1
ATOM 974 C C . GLY A 1 132 ? 1.507 0.016 8.160 1.00 74.88 132 GLY A C 1
ATOM 975 O O . GLY A 1 132 ? 0.672 0.538 7.432 1.00 74.88 132 GLY A O 1
ATOM 976 N N . ILE A 1 133 ? 1.751 0.422 9.401 1.00 75.31 133 ILE A N 1
ATOM 977 C CA . ILE A 1 133 ? 1.012 1.508 10.046 1.00 75.31 133 ILE A CA 1
ATOM 978 C C . ILE A 1 133 ? 1.540 2.846 9.526 1.00 75.31 133 ILE A C 1
ATOM 980 O O . ILE A 1 133 ? 2.752 3.056 9.510 1.00 75.31 133 ILE A O 1
ATOM 984 N N . GLY A 1 134 ? 0.634 3.751 9.154 1.00 80.44 134 GLY A N 1
ATOM 985 C CA . GLY A 1 134 ? 0.980 5.038 8.544 1.00 80.44 134 GLY A CA 1
ATOM 986 C C . GLY A 1 134 ? 1.131 4.976 7.026 1.00 80.44 134 GLY A C 1
ATOM 987 O O . GLY A 1 134 ? 1.635 5.919 6.441 1.00 80.44 134 GLY A O 1
ATOM 988 N N . MET A 1 135 ? 0.729 3.880 6.376 1.00 86.19 135 MET A N 1
ATOM 989 C CA . MET A 1 135 ? 0.481 3.906 4.932 1.00 86.19 135 MET A CA 1
ATOM 990 C C . MET A 1 135 ? -0.790 4.699 4.651 1.00 86.19 135 MET A C 1
ATOM 992 O O . MET A 1 135 ? -1.766 4.525 5.379 1.00 86.19 135 MET A O 1
ATOM 996 N N . ALA A 1 136 ? -0.797 5.467 3.565 1.00 87.31 136 ALA A N 1
ATOM 997 C CA . ALA A 1 136 ? -1.995 6.155 3.114 1.00 87.31 136 ALA A CA 1
ATOM 998 C C . ALA A 1 136 ? -3.132 5.165 2.821 1.00 87.31 136 ALA A C 1
ATOM 1000 O O . ALA A 1 136 ? -2.922 3.972 2.544 1.00 87.31 136 ALA A O 1
ATOM 1001 N N . VAL A 1 137 ? -4.366 5.663 2.845 1.00 77.62 137 VAL A N 1
ATOM 1002 C CA . VAL A 1 137 ? -5.541 4.862 2.491 1.00 77.62 137 VAL A CA 1
ATOM 1003 C C . VAL A 1 137 ? -5.414 4.284 1.077 1.00 77.62 137 VAL A C 1
ATOM 1005 O O . VAL A 1 137 ? -4.836 4.884 0.171 1.00 77.62 137 VAL A O 1
ATOM 1008 N N . THR A 1 138 ? -6.019 3.116 0.848 1.00 65.81 138 THR A N 1
ATOM 1009 C CA . THR A 1 138 ? -5.885 2.343 -0.408 1.00 65.81 138 THR A CA 1
ATOM 1010 C C . THR A 1 138 ? -6.138 3.161 -1.684 1.00 65.81 138 THR A C 1
ATOM 1012 O O . THR A 1 138 ? -5.545 2.879 -2.721 1.00 65.81 138 THR A O 1
ATOM 1015 N N . GLY A 1 139 ? -7.001 4.183 -1.628 1.00 69.62 139 GLY A N 1
ATOM 1016 C CA . GLY A 1 139 ? -7.278 5.066 -2.767 1.00 69.62 139 GLY A CA 1
ATOM 1017 C C . GLY A 1 139 ? -6.093 5.937 -3.206 1.00 69.62 139 GLY A C 1
ATOM 1018 O O . GLY A 1 139 ? -6.023 6.305 -4.379 1.00 69.62 139 GLY A O 1
ATOM 1019 N N . SER A 1 140 ? -5.159 6.228 -2.298 1.00 73.56 140 SER A N 1
ATOM 1020 C CA . SER A 1 140 ? -3.954 7.030 -2.545 1.00 73.56 140 SER A CA 1
ATOM 1021 C C . SER A 1 140 ? -2.730 6.169 -2.872 1.00 73.56 140 SER A C 1
ATOM 1023 O O . SER A 1 140 ? -1.813 6.646 -3.537 1.00 73.56 140 SER A O 1
ATOM 1025 N N . LEU A 1 141 ? -2.737 4.874 -2.538 1.00 80.19 141 LEU A N 1
ATOM 1026 C CA . LEU A 1 141 ? -1.660 3.920 -2.845 1.00 80.19 141 LEU A CA 1
ATOM 1027 C C . LEU A 1 141 ? -1.649 3.505 -4.325 1.00 80.19 141 LEU A C 1
ATOM 1029 O O . LEU A 1 141 ? -1.954 2.374 -4.705 1.00 80.19 141 LEU A O 1
ATOM 1033 N N . THR A 1 142 ? -1.309 4.455 -5.189 1.00 79.06 142 THR A N 1
ATOM 1034 C CA . THR A 1 142 ? -1.343 4.312 -6.646 1.00 79.06 142 THR A CA 1
ATOM 1035 C C . THR A 1 142 ? 0.058 4.224 -7.240 1.00 79.06 142 THR A C 1
ATOM 1037 O O . THR A 1 142 ? 1.026 4.746 -6.690 1.00 79.06 142 THR A O 1
ATOM 1040 N N . ASN A 1 143 ? 0.170 3.654 -8.444 1.00 75.44 143 ASN A N 1
ATOM 1041 C CA . ASN A 1 143 ? 1.445 3.597 -9.171 1.00 75.44 143 ASN A CA 1
ATOM 1042 C C . ASN A 1 143 ? 2.058 4.983 -9.420 1.00 75.44 143 ASN A C 1
ATOM 1044 O O . ASN A 1 143 ? 3.275 5.109 -9.524 1.00 75.44 143 ASN A O 1
ATOM 1048 N N . SER A 1 144 ? 1.236 6.034 -9.506 1.00 80.00 144 SER A N 1
ATOM 1049 C CA . SER A 1 144 ? 1.735 7.403 -9.632 1.00 80.00 144 SER A CA 1
ATOM 1050 C C . SER A 1 144 ? 2.497 7.882 -8.402 1.00 80.00 144 SER A C 1
ATOM 1052 O O . SER A 1 144 ? 3.341 8.754 -8.569 1.00 80.00 144 SER A O 1
ATOM 1054 N N . ASN A 1 145 ? 2.254 7.316 -7.219 1.00 84.31 145 ASN A N 1
ATOM 1055 C CA . ASN A 1 145 ? 2.900 7.722 -5.969 1.00 84.31 145 ASN A CA 1
ATOM 1056 C C . ASN A 1 145 ? 4.163 6.913 -5.631 1.00 84.31 145 ASN A C 1
ATOM 1058 O O . ASN A 1 145 ? 4.858 7.215 -4.664 1.00 84.31 145 ASN A O 1
ATOM 1062 N N . ILE A 1 146 ? 4.533 5.944 -6.473 1.00 84.75 146 ILE A N 1
ATOM 1063 C CA . ILE A 1 146 ? 5.781 5.191 -6.321 1.00 84.75 146 ILE A CA 1
ATOM 1064 C C . ILE A 1 146 ? 6.977 6.138 -6.366 1.00 84.75 146 ILE A C 1
ATOM 1066 O O . ILE A 1 146 ? 7.157 6.876 -7.337 1.00 84.75 146 ILE A O 1
ATOM 1070 N N . MET A 1 147 ? 7.821 6.077 -5.332 1.00 87.19 147 MET A N 1
ATOM 1071 C CA . MET A 1 147 ? 9.019 6.902 -5.172 1.00 87.19 147 MET A CA 1
ATOM 1072 C C . MET A 1 147 ? 8.746 8.412 -5.123 1.00 87.19 147 MET A C 1
ATOM 1074 O O . MET A 1 147 ? 9.646 9.196 -5.446 1.00 87.19 147 MET A O 1
ATOM 1078 N N . ARG A 1 148 ? 7.522 8.829 -4.780 1.00 90.94 148 ARG A N 1
ATOM 1079 C CA . ARG A 1 148 ? 7.119 10.244 -4.813 1.00 90.94 148 ARG A CA 1
ATOM 1080 C C . ARG A 1 148 ? 6.805 10.865 -3.465 1.00 90.94 148 ARG A C 1
ATOM 1082 O O . ARG A 1 148 ? 6.539 12.064 -3.440 1.00 90.94 148 ARG A O 1
ATOM 1089 N N . ASP A 1 149 ? 6.870 10.066 -2.415 1.00 91.88 149 ASP A N 1
ATOM 1090 C CA . ASP A 1 149 ? 6.671 10.480 -1.035 1.00 91.88 149 ASP A CA 1
ATOM 1091 C C . ASP A 1 149 ? 7.804 9.909 -0.157 1.00 91.88 149 ASP A C 1
ATOM 1093 O O . ASP A 1 149 ? 7.677 9.011 0.674 1.00 91.88 149 ASP A O 1
ATOM 1097 N N . ALA A 1 150 ? 9.022 10.337 -0.471 1.00 92.19 150 ALA A N 1
ATOM 1098 C CA . ALA A 1 150 ? 10.223 9.743 0.088 1.00 92.19 150 ALA A CA 1
ATOM 1099 C C . ALA A 1 150 ? 10.433 10.082 1.562 1.00 92.19 150 ALA A C 1
ATOM 1101 O O . ALA A 1 150 ? 11.024 9.273 2.284 1.00 92.19 150 ALA A O 1
ATOM 1102 N N . THR A 1 151 ? 10.046 11.280 1.995 1.00 92.88 151 THR A N 1
ATOM 1103 C CA . THR A 1 151 ? 10.288 11.756 3.356 1.00 92.88 151 THR A CA 1
ATOM 1104 C C . THR A 1 151 ? 9.424 11.004 4.360 1.00 92.88 151 THR A C 1
ATOM 1106 O O . THR A 1 151 ? 9.975 10.476 5.335 1.00 92.88 151 THR A O 1
ATOM 1109 N N . ASP A 1 152 ? 8.126 10.858 4.106 1.00 92.06 152 ASP A N 1
ATOM 1110 C CA . ASP A 1 152 ? 7.224 10.196 5.047 1.00 92.06 152 ASP A CA 1
ATOM 1111 C C . ASP A 1 152 ? 7.451 8.689 5.058 1.00 92.06 152 ASP A C 1
ATOM 1113 O O . ASP A 1 152 ? 7.727 8.121 6.123 1.00 92.06 152 ASP A O 1
ATOM 1117 N N . CYS A 1 153 ? 7.545 8.055 3.884 1.00 91.31 153 CYS A N 1
ATOM 1118 C CA . CYS A 1 153 ? 7.921 6.646 3.793 1.00 91.31 153 CYS A CA 1
ATOM 1119 C C . CYS A 1 153 ? 9.265 6.352 4.479 1.00 91.31 153 CYS A C 1
ATOM 1121 O O . CYS A 1 153 ? 9.408 5.343 5.171 1.00 91.31 153 CYS A O 1
ATOM 1123 N N . ARG A 1 154 ? 10.273 7.227 4.359 1.00 89.62 154 ARG A N 1
ATOM 1124 C CA . ARG A 1 154 ? 11.558 7.038 5.054 1.00 89.62 154 ARG A CA 1
ATOM 1125 C C . ARG A 1 154 ? 11.424 7.172 6.564 1.00 89.62 154 ARG A C 1
ATOM 1127 O O . ARG A 1 154 ? 12.042 6.389 7.287 1.00 89.62 154 ARG A O 1
ATOM 1134 N N . ASN A 1 155 ? 10.674 8.156 7.043 1.00 87.94 155 ASN A N 1
ATOM 1135 C CA . ASN A 1 155 ? 10.485 8.385 8.472 1.00 87.94 155 ASN A CA 1
ATOM 1136 C C . ASN A 1 155 ? 9.741 7.215 9.120 1.00 87.94 155 ASN A C 1
ATOM 1138 O O . ASN A 1 155 ? 10.235 6.650 10.098 1.00 87.94 155 ASN A O 1
ATOM 1142 N N . LEU A 1 156 ? 8.628 6.800 8.515 1.00 84.31 156 LEU A N 1
ATOM 1143 C CA . LEU A 1 156 ? 7.814 5.666 8.948 1.00 84.31 156 LEU A CA 1
ATOM 1144 C C . LEU A 1 156 ? 8.575 4.337 8.851 1.00 84.31 156 LEU A C 1
ATOM 1146 O O . LEU A 1 156 ? 8.419 3.447 9.688 1.00 84.31 156 LEU A O 1
ATOM 1150 N N . TYR A 1 157 ? 9.436 4.188 7.845 1.00 80.06 157 TYR A N 1
ATOM 1151 C CA . TYR A 1 157 ? 10.290 3.014 7.721 1.00 80.06 157 TYR A CA 1
ATOM 1152 C C . TYR A 1 157 ? 11.364 2.984 8.821 1.00 80.06 157 TYR A C 1
ATOM 1154 O O . TYR A 1 157 ? 11.595 1.955 9.457 1.00 80.06 157 TYR A O 1
ATOM 1162 N N . ASN A 1 158 ? 12.008 4.124 9.097 1.00 79.75 158 ASN A N 1
ATOM 1163 C CA . ASN A 1 158 ? 13.044 4.238 10.128 1.00 79.75 158 ASN A CA 1
ATOM 1164 C C . ASN A 1 158 ? 12.493 4.069 11.551 1.00 79.75 158 ASN A C 1
ATOM 1166 O O . ASN A 1 158 ? 13.216 3.587 12.427 1.00 79.75 158 ASN A O 1
ATOM 1170 N N . SER A 1 159 ? 11.234 4.444 11.788 1.00 74.56 159 SER A N 1
ATOM 1171 C CA . SER A 1 159 ? 10.523 4.185 13.045 1.00 74.56 159 SER A CA 1
ATOM 1172 C C . SER A 1 159 ? 10.012 2.740 13.157 1.00 74.56 159 SER A C 1
ATOM 1174 O O . SER A 1 159 ? 9.572 2.327 14.230 1.00 74.56 159 SER A O 1
ATOM 1176 N N . GLY A 1 160 ? 10.103 1.959 12.074 1.00 70.69 160 GLY A N 1
ATOM 1177 C CA . GLY A 1 160 ? 9.645 0.572 11.982 1.00 70.69 160 GLY A CA 1
ATOM 1178 C C . GLY A 1 160 ? 8.144 0.418 11.732 1.00 70.69 160 GLY A C 1
ATOM 1179 O O . GLY A 1 160 ? 7.660 -0.708 11.673 1.00 70.69 160 GLY A O 1
ATOM 1180 N N . GLN A 1 161 ? 7.397 1.512 11.586 1.00 74.38 161 GLN A N 1
ATOM 1181 C CA . GLN A 1 161 ? 5.940 1.482 11.424 1.00 74.38 161 GLN A CA 1
ATOM 1182 C C . GLN A 1 161 ? 5.515 0.855 10.092 1.00 74.38 161 GLN A C 1
ATOM 1184 O O . GLN A 1 161 ? 4.549 0.083 10.055 1.00 74.38 161 GLN A O 1
ATOM 1189 N N . ILE A 1 162 ? 6.288 1.112 9.034 1.00 75.75 162 ILE A N 1
ATOM 1190 C CA . ILE A 1 162 ? 6.132 0.468 7.730 1.00 75.75 162 ILE A CA 1
ATOM 1191 C C . ILE A 1 162 ? 7.362 -0.365 7.373 1.00 75.75 162 ILE A C 1
ATOM 1193 O O . ILE A 1 162 ? 8.479 -0.138 7.836 1.00 75.75 162 ILE A O 1
ATOM 1197 N N . GLN A 1 163 ? 7.153 -1.332 6.496 1.00 73.62 163 GLN A N 1
ATOM 1198 C CA . GLN A 1 163 ? 8.177 -2.186 5.928 1.00 73.62 163 GLN A CA 1
ATOM 1199 C C . GLN A 1 163 ? 8.041 -2.212 4.414 1.00 73.62 163 GLN A C 1
ATOM 1201 O O . GLN A 1 163 ? 6.944 -2.100 3.874 1.00 73.62 163 GLN A O 1
ATOM 1206 N N . PHE A 1 164 ? 9.160 -2.397 3.726 1.00 73.56 164 PHE A N 1
ATOM 1207 C CA . PHE A 1 164 ? 9.131 -2.649 2.297 1.00 73.56 164 PHE A CA 1
ATOM 1208 C C . PHE A 1 164 ? 8.401 -3.976 2.031 1.00 73.56 164 PHE A C 1
ATOM 1210 O O . PHE A 1 164 ? 8.743 -4.999 2.638 1.00 73.56 164 PHE A O 1
ATOM 1217 N N . PHE A 1 165 ? 7.404 -3.974 1.146 1.00 65.00 165 PHE A N 1
ATOM 1218 C CA . PHE A 1 165 ? 6.718 -5.174 0.678 1.00 65.00 165 PHE A CA 1
ATOM 1219 C C . PHE A 1 165 ? 7.655 -5.939 -0.263 1.00 65.00 165 PHE A C 1
ATOM 1221 O O . PHE A 1 165 ? 7.530 -5.946 -1.479 1.00 65.00 165 PHE A O 1
ATOM 1228 N N . SER A 1 166 ? 8.663 -6.587 0.311 1.00 49.84 166 SER A N 1
ATOM 1229 C CA . SER A 1 166 ? 9.308 -7.715 -0.344 1.00 49.84 166 SER A CA 1
ATOM 1230 C C . SER A 1 166 ? 8.330 -8.883 -0.245 1.00 49.84 166 SER A C 1
ATOM 1232 O O . SER A 1 166 ? 7.839 -9.153 0.850 1.00 49.84 166 SER A O 1
ATOM 1234 N N . ALA A 1 167 ? 8.098 -9.642 -1.319 1.00 41.81 167 ALA A N 1
ATOM 1235 C CA . ALA A 1 167 ? 7.336 -10.900 -1.272 1.00 41.81 167 ALA A CA 1
ATOM 1236 C C . ALA A 1 167 ? 7.881 -11.956 -0.278 1.00 41.81 167 ALA A C 1
ATOM 1238 O O . ALA A 1 167 ? 7.306 -13.030 -0.116 1.00 41.81 167 ALA A O 1
ATOM 1239 N N . SER A 1 168 ? 8.940 -11.637 0.472 1.00 38.84 168 SER A N 1
ATOM 1240 C CA . SER A 1 168 ? 9.302 -12.307 1.728 1.00 38.84 168 SER A CA 1
ATOM 1241 C C . SER A 1 168 ? 8.309 -12.044 2.882 1.00 38.84 168 SER A C 1
ATOM 1243 O O . SER A 1 168 ? 8.470 -12.607 3.960 1.00 38.84 168 SER A O 1
ATOM 1245 N N . GLY A 1 169 ? 7.291 -11.200 2.678 1.00 39.56 169 GLY A N 1
ATOM 1246 C CA . GLY A 1 169 ? 6.216 -10.874 3.621 1.00 39.56 169 GLY A CA 1
ATOM 1247 C C . GLY A 1 169 ? 5.064 -11.883 3.685 1.00 39.56 169 GLY A C 1
ATOM 1248 O O . GLY A 1 169 ? 4.096 -11.642 4.407 1.00 39.56 169 GLY A O 1
ATOM 1249 N N . ILE A 1 170 ? 5.157 -13.026 2.994 1.00 34.44 170 ILE A N 1
ATOM 1250 C CA . ILE A 1 170 ? 4.336 -14.193 3.338 1.00 34.44 170 ILE A CA 1
ATOM 1251 C C . ILE A 1 170 ? 4.935 -14.807 4.606 1.00 34.44 170 ILE A C 1
ATOM 1253 O O . ILE A 1 170 ? 5.813 -15.673 4.557 1.00 34.44 170 ILE A O 1
ATOM 1257 N N . SER A 1 171 ? 4.457 -14.337 5.758 1.00 41.97 171 SER A N 1
ATOM 1258 C CA . SER A 1 171 ? 4.713 -14.963 7.054 1.00 41.97 171 SER A CA 1
ATOM 1259 C C . SER A 1 171 ? 4.234 -16.419 6.997 1.00 41.97 171 SER A C 1
ATOM 1261 O O . SER A 1 171 ? 3.040 -16.706 7.047 1.00 41.97 171 SER A O 1
ATOM 1263 N N . GLY A 1 172 ? 5.179 -17.342 6.797 1.00 32.00 172 GLY A N 1
ATOM 1264 C CA . GLY A 1 172 ? 4.924 -18.778 6.668 1.00 32.00 172 GLY A CA 1
ATOM 1265 C C . GLY A 1 172 ? 6.003 -19.562 5.917 1.00 32.00 172 GLY A C 1
ATOM 1266 O O . GLY A 1 172 ? 6.136 -20.763 6.148 1.00 32.00 172 GLY A O 1
ATOM 1267 N N . VAL A 1 173 ? 6.819 -18.921 5.073 1.00 33.78 173 VAL A N 1
ATOM 1268 C CA . VAL A 1 173 ? 7.930 -19.608 4.395 1.00 33.78 173 VAL A CA 1
ATOM 1269 C C . VAL A 1 173 ? 9.258 -19.086 4.919 1.00 33.78 173 VAL A C 1
ATOM 1271 O O . VAL A 1 173 ? 9.687 -17.971 4.648 1.00 33.78 173 VAL A O 1
ATOM 1274 N N . SER A 1 174 ? 9.877 -19.950 5.716 1.00 33.12 174 SER A N 1
ATOM 1275 C CA . SER A 1 174 ? 11.221 -19.847 6.261 1.00 33.12 174 SER A CA 1
ATOM 1276 C C . SER A 1 174 ? 12.219 -19.237 5.269 1.00 33.12 174 SER A C 1
ATOM 1278 O O . SER A 1 174 ? 12.315 -19.648 4.111 1.00 33.12 174 SER A O 1
ATOM 1280 N N . THR A 1 175 ? 13.006 -18.290 5.769 1.00 35.62 175 THR A N 1
ATOM 1281 C CA . THR A 1 175 ? 14.303 -17.874 5.239 1.00 35.62 175 THR A CA 1
ATOM 1282 C C . THR A 1 175 ? 15.182 -19.101 4.960 1.00 35.62 175 THR A C 1
ATOM 1284 O O . THR A 1 175 ? 15.905 -19.581 5.827 1.00 35.62 175 THR A O 1
ATOM 1287 N N . GLY A 1 176 ? 15.103 -19.635 3.738 1.00 30.31 176 GLY A N 1
ATOM 1288 C CA . GLY A 1 176 ? 15.829 -20.851 3.351 1.00 30.31 176 GLY A CA 1
ATOM 1289 C C . GLY A 1 176 ? 16.122 -21.018 1.857 1.00 30.31 176 GLY A C 1
ATOM 1290 O O . GLY A 1 176 ? 16.775 -21.983 1.472 1.00 30.31 176 GLY A O 1
ATOM 1291 N N . GLY A 1 177 ? 15.701 -20.084 1.006 1.00 37.53 177 GLY A N 1
ATOM 1292 C CA . GLY A 1 177 ? 16.086 -20.057 -0.403 1.00 37.53 177 GLY A CA 1
ATOM 1293 C C . GLY A 1 177 ? 15.727 -18.711 -1.006 1.00 37.53 177 GLY A C 1
ATOM 1294 O O . GLY A 1 177 ? 14.553 -18.363 -1.057 1.00 37.53 177 GLY A O 1
ATOM 1295 N N . GLY A 1 178 ? 16.726 -17.929 -1.420 1.00 62.56 178 GLY A N 1
ATOM 1296 C CA . GLY A 1 178 ? 16.478 -16.675 -2.131 1.00 62.56 178 GLY A CA 1
ATOM 1297 C C . GLY A 1 178 ? 15.591 -16.898 -3.361 1.00 62.56 178 GLY A C 1
ATOM 1298 O O . GLY A 1 178 ? 15.565 -17.996 -3.924 1.00 62.56 178 GLY A O 1
ATOM 1299 N N . ILE A 1 179 ? 14.866 -15.859 -3.782 1.00 71.12 179 ILE A N 1
ATOM 1300 C CA . ILE A 1 179 ? 14.035 -15.900 -4.989 1.00 71.12 179 ILE A CA 1
ATOM 1301 C C . ILE A 1 179 ? 14.870 -16.424 -6.161 1.00 71.12 179 ILE A C 1
ATOM 1303 O O . ILE A 1 179 ? 15.923 -15.881 -6.503 1.00 71.12 179 ILE A O 1
ATOM 1307 N N . ASN A 1 180 ? 14.401 -17.508 -6.779 1.00 83.94 180 ASN A N 1
ATOM 1308 C CA . ASN A 1 180 ? 15.007 -18.019 -7.998 1.00 83.94 180 ASN A CA 1
ATOM 1309 C C . ASN A 1 180 ? 14.501 -17.188 -9.184 1.00 83.94 180 ASN A C 1
ATOM 1311 O O . ASN A 1 180 ? 13.425 -17.470 -9.724 1.00 83.94 180 ASN A O 1
ATOM 1315 N N . PHE A 1 181 ? 15.278 -16.168 -9.547 1.00 85.38 181 PHE A N 1
ATOM 1316 C CA . PHE A 1 181 ? 15.057 -15.325 -10.726 1.00 85.38 181 PHE A CA 1
ATOM 1317 C C . PHE A 1 181 ? 15.321 -16.071 -12.041 1.00 85.38 181 PHE A C 1
ATOM 1319 O O . PHE A 1 181 ? 14.723 -15.733 -13.050 1.00 85.38 181 PHE A O 1
ATOM 1326 N N . GLY A 1 182 ? 16.125 -17.142 -12.026 1.00 92.31 182 GLY A N 1
ATOM 1327 C CA . GLY A 1 182 ? 16.388 -17.963 -13.207 1.00 92.31 182 GLY A CA 1
ATOM 1328 C C . GLY A 1 182 ? 17.607 -17.539 -14.023 1.00 92.31 182 GLY A C 1
ATOM 1329 O O . GLY A 1 182 ? 18.667 -17.282 -13.455 1.00 92.31 182 GLY A O 1
ATOM 1330 N N . ASN A 1 183 ? 17.452 -17.525 -15.349 1.00 92.50 183 ASN A N 1
ATOM 1331 C CA . ASN A 1 183 ? 18.446 -17.113 -16.349 1.00 92.50 183 ASN A CA 1
ATOM 1332 C C . ASN A 1 183 ? 17.844 -16.099 -17.338 1.00 92.50 183 ASN A C 1
ATOM 1334 O O . ASN A 1 183 ? 16.673 -15.782 -17.215 1.00 92.50 183 ASN A O 1
ATOM 1338 N N . ASP A 1 184 ? 18.622 -15.649 -18.323 1.00 95.75 184 ASP A N 1
ATOM 1339 C CA . ASP A 1 184 ? 18.211 -14.659 -19.331 1.00 95.75 184 ASP A CA 1
ATOM 1340 C C . ASP A 1 184 ? 18.055 -15.317 -20.717 1.00 95.75 184 ASP A C 1
ATOM 1342 O O . ASP A 1 184 ? 18.812 -15.050 -21.649 1.00 95.75 184 ASP A O 1
ATOM 1346 N N . THR A 1 185 ? 17.159 -16.306 -20.826 1.00 94.62 185 THR A N 1
ATOM 1347 C CA . THR A 1 185 ? 16.982 -17.112 -22.055 1.00 94.62 185 THR A CA 1
ATOM 1348 C C . THR A 1 185 ? 15.716 -16.799 -22.852 1.00 94.62 185 THR A C 1
ATOM 1350 O O . THR A 1 185 ? 15.492 -17.445 -23.879 1.00 94.62 185 THR A O 1
ATOM 1353 N N . SER A 1 186 ? 14.861 -15.876 -22.400 1.00 89.50 186 SER A N 1
ATOM 1354 C CA . SER A 1 186 ? 13.696 -15.440 -23.181 1.00 89.50 186 SER A CA 1
ATOM 1355 C C . SER A 1 186 ? 14.123 -14.484 -24.303 1.00 89.50 186 SER A C 1
ATOM 1357 O O . SER A 1 186 ? 15.230 -13.952 -24.309 1.00 89.50 186 SER A O 1
ATOM 1359 N N . GLN A 1 187 ? 13.230 -14.259 -25.269 1.00 92.25 187 GLN A N 1
ATOM 1360 C CA . GLN A 1 187 ? 13.425 -13.232 -26.304 1.00 92.25 187 GLN A CA 1
ATOM 1361 C C . GLN A 1 187 ? 13.255 -11.796 -25.776 1.00 92.25 187 GLN A C 1
ATOM 1363 O O . GLN A 1 187 ? 13.543 -10.856 -26.508 1.00 92.25 187 GLN A O 1
ATOM 1368 N N . TRP A 1 188 ? 12.743 -11.664 -24.553 1.00 90.81 188 TRP A N 1
ATOM 1369 C CA . TRP A 1 188 ? 12.409 -10.405 -23.892 1.00 90.81 188 TRP A CA 1
ATOM 1370 C C . TRP A 1 188 ? 13.385 -10.079 -22.749 1.00 90.81 188 TRP A C 1
ATOM 1372 O O . TRP A 1 188 ? 13.371 -8.989 -22.213 1.00 90.81 188 TRP A O 1
ATOM 1382 N N . ALA A 1 189 ? 14.324 -10.978 -22.441 1.00 92.81 189 ALA A N 1
ATOM 1383 C CA . ALA A 1 189 ? 15.338 -10.713 -21.433 1.00 92.81 189 ALA A CA 1
ATOM 1384 C C . ALA A 1 189 ? 16.189 -9.483 -21.792 1.00 92.81 189 ALA A C 1
ATOM 1386 O O . ALA A 1 189 ? 16.616 -9.336 -22.945 1.00 92.81 189 ALA A O 1
ATOM 1387 N N . PHE A 1 190 ? 16.526 -8.680 -20.780 1.00 91.81 190 PHE A N 1
ATOM 1388 C CA . PHE A 1 190 ? 17.281 -7.425 -20.900 1.00 91.81 190 PHE A CA 1
ATOM 1389 C C . PHE A 1 190 ? 16.537 -6.295 -21.629 1.00 91.81 190 PHE A C 1
ATOM 1391 O O . PHE A 1 190 ? 17.188 -5.395 -22.176 1.00 91.81 190 PHE A O 1
ATOM 1398 N N . ASP A 1 191 ? 15.205 -6.323 -21.669 1.00 91.50 191 ASP A N 1
ATOM 1399 C CA . ASP A 1 191 ? 14.395 -5.233 -22.217 1.00 91.50 191 ASP A CA 1
ATOM 1400 C C . ASP A 1 191 ? 14.005 -4.171 -21.170 1.00 91.50 191 ASP A C 1
ATOM 1402 O O . ASP A 1 191 ? 13.537 -3.086 -21.531 1.00 91.50 191 ASP A O 1
ATOM 1406 N N . GLY A 1 192 ? 14.328 -4.422 -19.896 1.00 89.31 192 GLY A N 1
ATOM 1407 C CA . GLY A 1 192 ? 14.105 -3.500 -18.787 1.00 89.31 192 GLY A CA 1
ATOM 1408 C C . GLY A 1 192 ? 12.750 -3.659 -18.097 1.00 89.31 192 GLY A C 1
ATOM 1409 O O . GLY A 1 192 ? 12.465 -2.882 -17.179 1.00 89.31 192 GLY A O 1
ATOM 1410 N N . GLU A 1 193 ? 11.949 -4.647 -18.491 1.00 93.12 193 GLU A N 1
ATOM 1411 C CA . GLU A 1 193 ? 10.736 -5.091 -17.806 1.00 93.12 193 GLU A CA 1
ATOM 1412 C C . GLU A 1 193 ? 10.951 -6.494 -17.211 1.00 93.12 193 GLU A C 1
ATOM 1414 O O . GLU A 1 193 ? 11.892 -7.179 -17.562 1.00 93.12 193 GLU A O 1
ATOM 1419 N N . CYS A 1 194 ? 10.119 -6.922 -16.258 1.00 93.56 194 CYS A N 1
ATOM 1420 C CA . CYS A 1 194 ? 10.139 -8.291 -15.741 1.00 93.56 194 CYS A CA 1
ATOM 1421 C C . CYS A 1 194 ? 9.063 -9.124 -16.440 1.00 93.56 194 CYS A C 1
ATOM 1423 O O . CYS A 1 194 ? 7.872 -8.970 -16.146 1.00 93.56 194 CYS A O 1
ATOM 1425 N N . ASP A 1 195 ? 9.468 -10.041 -17.315 1.00 93.56 195 ASP A N 1
ATOM 1426 C CA . ASP A 1 195 ? 8.538 -10.893 -18.079 1.00 93.56 195 ASP A CA 1
ATOM 1427 C C . ASP A 1 195 ? 8.043 -12.126 -17.328 1.00 93.56 195 ASP A C 1
ATOM 1429 O O . ASP A 1 195 ? 7.267 -12.937 -17.850 1.00 93.56 195 ASP A O 1
ATOM 1433 N N . ASP A 1 196 ? 8.538 -12.333 -16.114 1.00 91.06 196 ASP A N 1
ATOM 1434 C CA . ASP A 1 196 ? 8.197 -13.502 -15.335 1.00 91.06 196 ASP A CA 1
ATOM 1435 C C . ASP A 1 196 ? 6.825 -13.317 -14.661 1.00 91.06 196 ASP A C 1
ATOM 1437 O O . ASP A 1 196 ? 6.698 -12.530 -13.718 1.00 91.06 196 ASP A O 1
ATOM 1441 N N . PRO A 1 197 ? 5.797 -14.096 -15.057 1.00 83.38 197 PRO A N 1
ATOM 1442 C CA . PRO A 1 197 ? 4.432 -13.927 -14.557 1.00 83.38 197 PRO A CA 1
ATOM 1443 C C . PRO A 1 197 ? 4.267 -14.275 -13.069 1.00 83.38 197 PRO A C 1
ATOM 1445 O O . PRO A 1 197 ? 3.160 -14.195 -12.543 1.00 83.38 197 PRO A O 1
ATOM 1448 N N . ARG A 1 198 ? 5.331 -14.730 -12.389 1.00 83.62 198 ARG A N 1
ATOM 1449 C CA . ARG A 1 198 ? 5.329 -14.966 -10.938 1.00 83.62 198 ARG A CA 1
ATOM 1450 C C . ARG A 1 198 ? 5.468 -13.683 -10.123 1.00 83.62 198 ARG A C 1
ATOM 1452 O O . ARG A 1 198 ? 5.139 -13.722 -8.943 1.00 83.62 198 ARG A O 1
ATOM 1459 N N . PHE A 1 199 ? 6.016 -12.622 -10.708 1.00 80.19 199 PHE A N 1
ATOM 1460 C CA . PHE A 1 199 ? 6.150 -11.326 -10.048 1.00 80.19 199 PHE A CA 1
ATOM 1461 C C . PHE A 1 199 ? 4.874 -10.510 -10.241 1.00 80.19 199 PHE A C 1
ATOM 1463 O O . PHE A 1 199 ? 3.940 -10.968 -10.890 1.00 80.19 199 PHE A O 1
ATOM 1470 N N . SER A 1 200 ? 4.787 -9.324 -9.655 1.00 75.94 200 SER A N 1
ATOM 1471 C CA . SER A 1 200 ? 3.751 -8.318 -9.912 1.00 75.94 200 SER A CA 1
ATOM 1472 C C . SER A 1 200 ? 4.311 -6.927 -9.633 1.00 75.94 200 SER A C 1
ATOM 1474 O O . SER A 1 200 ? 5.227 -6.791 -8.834 1.00 75.94 200 SER A O 1
ATOM 1476 N N . GLY A 1 201 ? 3.795 -5.886 -10.285 1.00 75.38 201 GLY A N 1
ATOM 1477 C CA . GLY A 1 201 ? 4.212 -4.503 -10.024 1.00 75.38 201 GLY A CA 1
ATOM 1478 C C . GLY A 1 201 ? 4.444 -3.675 -11.290 1.00 75.38 201 GLY A C 1
ATOM 1479 O O . GLY A 1 201 ? 4.308 -4.190 -12.395 1.00 75.38 201 GLY A O 1
ATOM 1480 N N . PRO A 1 202 ? 4.772 -2.380 -11.157 1.00 71.56 202 PRO A N 1
ATOM 1481 C CA . PRO A 1 202 ? 4.952 -1.460 -12.289 1.00 71.56 202 PRO A CA 1
ATOM 1482 C C . PRO A 1 202 ? 6.125 -1.790 -13.224 1.00 71.56 202 PRO A C 1
ATOM 1484 O O . PRO A 1 202 ? 6.145 -1.293 -14.341 1.00 71.56 202 PRO A O 1
ATOM 1487 N N . GLY A 1 203 ? 7.115 -2.559 -12.770 1.00 81.69 203 GLY A N 1
ATOM 1488 C CA . GLY A 1 203 ? 8.216 -3.038 -13.607 1.00 81.69 203 GLY A CA 1
ATOM 1489 C C . GLY A 1 203 ? 7.883 -4.329 -14.349 1.00 81.69 203 GLY A C 1
ATOM 1490 O O . GLY A 1 203 ? 8.717 -4.839 -15.079 1.00 81.69 203 GLY A O 1
ATOM 1491 N N . MET A 1 204 ? 6.704 -4.907 -14.136 1.00 88.81 204 MET A N 1
ATOM 1492 C CA . MET A 1 204 ? 6.276 -6.099 -14.851 1.00 88.81 204 MET A CA 1
ATOM 1493 C C . MET A 1 204 ? 6.004 -5.763 -16.316 1.00 88.81 204 MET A C 1
ATOM 1495 O O . MET A 1 204 ? 5.401 -4.732 -16.615 1.00 88.81 204 MET A O 1
ATOM 1499 N N . ALA A 1 205 ? 6.384 -6.674 -17.204 1.00 89.56 205 ALA A N 1
ATOM 1500 C CA . ALA A 1 205 ? 6.119 -6.523 -18.619 1.00 89.56 205 ALA A CA 1
ATOM 1501 C C . ALA A 1 205 ? 4.617 -6.540 -18.938 1.00 89.56 205 ALA A C 1
ATOM 1503 O O . ALA A 1 205 ? 3.778 -7.036 -18.177 1.00 89.56 205 ALA A O 1
ATOM 1504 N N . VAL A 1 206 ? 4.239 -5.993 -20.090 1.00 83.00 206 VAL A N 1
ATOM 1505 C CA . VAL A 1 206 ? 2.832 -5.981 -20.512 1.00 83.00 206 VAL A CA 1
ATOM 1506 C C . VAL A 1 206 ? 2.282 -7.404 -20.690 1.00 83.00 206 VAL A C 1
ATOM 1508 O O . VAL A 1 206 ? 2.994 -8.332 -21.065 1.00 83.00 206 VAL A O 1
ATOM 1511 N N . ALA A 1 207 ? 0.969 -7.590 -20.497 1.00 74.31 207 ALA A N 1
ATOM 1512 C CA . ALA A 1 207 ? 0.321 -8.912 -20.456 1.00 74.31 207 ALA A CA 1
ATOM 1513 C C . ALA A 1 207 ? 0.628 -9.859 -21.642 1.00 74.31 207 ALA A C 1
ATOM 1515 O O . ALA A 1 207 ? 0.457 -11.069 -21.517 1.00 74.31 207 ALA A O 1
ATOM 1516 N N . GLY A 1 208 ? 1.078 -9.333 -22.788 1.00 72.69 208 GLY A N 1
ATOM 1517 C CA . GLY A 1 208 ? 1.487 -10.126 -23.947 1.00 72.69 208 GLY A CA 1
ATOM 1518 C C . GLY A 1 208 ? 2.762 -10.958 -23.747 1.00 72.69 208 GLY A C 1
ATOM 1519 O O . GLY A 1 208 ? 2.877 -12.015 -24.369 1.00 72.69 208 GLY A O 1
ATOM 1520 N N . SER A 1 209 ? 3.694 -10.533 -22.888 1.00 76.00 209 SER A N 1
ATOM 1521 C CA . SER A 1 209 ? 4.928 -11.274 -22.592 1.00 76.00 209 SER A CA 1
ATOM 1522 C C . SER A 1 209 ? 4.861 -12.058 -21.275 1.00 76.00 209 SER A C 1
ATOM 1524 O O . SER A 1 209 ? 5.635 -12.994 -21.095 1.00 76.00 209 SER A O 1
ATOM 1526 N N . LEU A 1 210 ? 3.864 -11.818 -20.417 1.00 84.00 210 LEU A N 1
ATOM 1527 C CA . LEU A 1 210 ? 3.634 -12.549 -19.159 1.00 84.00 210 LEU A CA 1
ATOM 1528 C C . LEU A 1 210 ? 3.064 -13.959 -19.365 1.00 84.00 210 LEU A C 1
ATOM 1530 O O . LEU A 1 210 ? 1.968 -14.312 -18.926 1.00 84.00 210 LEU A O 1
ATOM 1534 N N . THR A 1 211 ? 3.820 -14.797 -20.058 1.00 84.12 211 THR A N 1
ATOM 1535 C CA . THR A 1 211 ? 3.440 -16.174 -20.361 1.00 84.12 211 THR A CA 1
ATOM 1536 C C . THR A 1 211 ? 4.249 -17.150 -19.523 1.00 84.12 211 THR A C 1
ATOM 1538 O O . THR A 1 211 ? 5.372 -16.874 -19.101 1.00 84.12 211 THR A O 1
ATOM 1541 N N . SER A 1 212 ? 3.722 -18.360 -19.338 1.00 85.50 212 SER A N 1
ATOM 1542 C CA . SER A 1 212 ? 4.451 -19.436 -18.657 1.00 85.50 212 SER A CA 1
ATOM 1543 C C . SER A 1 212 ? 5.793 -19.774 -19.319 1.00 85.50 212 SER A C 1
ATOM 1545 O O . SER A 1 212 ? 6.677 -20.317 -18.656 1.00 85.50 212 SER A O 1
ATOM 1547 N N . ALA A 1 213 ? 5.977 -19.424 -20.598 1.00 86.62 213 ALA A N 1
ATOM 1548 C CA . ALA A 1 213 ? 7.243 -19.584 -21.299 1.00 86.62 213 ALA A CA 1
ATOM 1549 C C . ALA A 1 213 ? 8.363 -18.717 -20.703 1.00 86.62 213 ALA A C 1
ATOM 1551 O O . ALA A 1 213 ? 9.512 -19.151 -20.744 1.00 86.62 213 ALA A O 1
ATOM 1552 N N . AS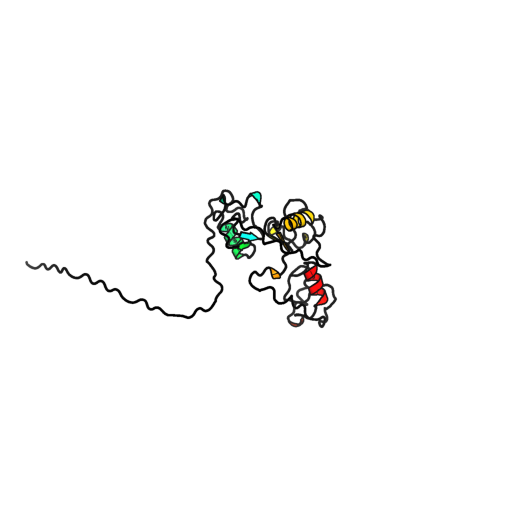N A 1 214 ? 8.035 -17.565 -20.108 1.00 86.88 214 ASN A N 1
ATOM 1553 C CA . ASN A 1 214 ? 8.998 -16.596 -19.575 1.00 86.88 214 ASN A CA 1
ATOM 1554 C C . ASN A 1 214 ? 9.279 -16.748 -18.073 1.00 86.88 214 ASN A C 1
ATOM 1556 O O . ASN A 1 214 ? 10.107 -16.032 -17.516 1.00 86.88 214 ASN A O 1
ATOM 1560 N N . ILE A 1 215 ? 8.685 -17.752 -17.419 1.00 88.62 215 ILE A N 1
ATOM 1561 C CA . ILE A 1 215 ? 9.02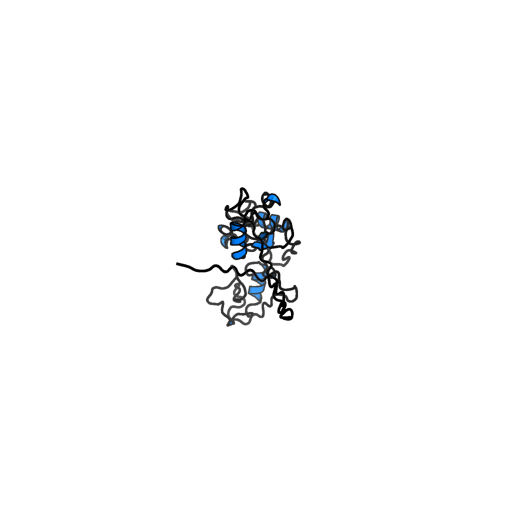2 -18.100 -16.034 1.00 88.62 215 ILE A CA 1
ATOM 1562 C C . ILE A 1 215 ? 10.523 -18.398 -15.931 1.00 88.62 215 ILE A C 1
ATOM 1564 O O . ILE A 1 215 ? 11.009 -19.364 -16.525 1.00 88.62 215 ILE A O 1
ATOM 1568 N N . ARG A 1 216 ? 11.235 -17.626 -15.102 1.00 92.50 216 ARG A N 1
ATOM 1569 C CA . ARG A 1 216 ? 12.672 -17.751 -14.804 1.00 92.50 216 ARG A CA 1
ATOM 1570 C C . ARG A 1 216 ? 13.582 -17.543 -16.013 1.00 92.50 216 ARG A C 1
ATOM 1572 O O . ARG A 1 216 ? 14.665 -18.135 -16.054 1.00 92.50 216 ARG A O 1
ATOM 1579 N N . ARG A 1 217 ? 13.132 -16.781 -17.008 1.00 92.31 217 ARG A N 1
ATOM 1580 C CA . ARG A 1 217 ? 13.880 -16.567 -18.257 1.00 92.31 217 ARG A CA 1
ATOM 1581 C C . ARG A 1 217 ? 14.298 -15.130 -18.519 1.00 92.31 217 ARG A C 1
ATOM 1583 O O . ARG A 1 217 ? 14.915 -14.888 -19.552 1.00 92.31 217 ARG A O 1
ATOM 1590 N N . ASP A 1 218 ? 13.991 -14.254 -17.582 1.00 93.00 218 ASP A N 1
ATOM 1591 C CA . ASP A 1 218 ? 14.365 -12.853 -17.587 1.00 93.00 218 ASP A CA 1
ATOM 1592 C C . ASP A 1 218 ? 14.866 -12.474 -16.178 1.00 93.00 218 ASP A C 1
ATOM 1594 O O . ASP A 1 218 ? 14.210 -11.848 -15.350 1.00 93.00 218 ASP A O 1
ATOM 1598 N N . ALA A 1 219 ? 16.003 -13.053 -15.806 1.00 92.50 219 ALA A N 1
ATOM 1599 C CA . ALA A 1 219 ? 16.478 -13.030 -14.432 1.00 92.50 219 ALA A CA 1
ATOM 1600 C C . ALA A 1 219 ? 17.120 -11.702 -14.051 1.00 92.50 219 ALA A C 1
ATOM 1602 O O . ALA A 1 219 ? 17.041 -11.308 -12.884 1.00 92.50 219 ALA A O 1
ATOM 1603 N N . THR A 1 220 ? 17.805 -11.056 -14.991 1.00 89.81 220 THR A N 1
ATOM 1604 C CA . THR A 1 220 ? 18.497 -9.795 -14.750 1.00 89.81 220 THR A CA 1
ATOM 1605 C C . THR A 1 220 ? 17.495 -8.671 -14.507 1.00 89.81 220 THR A C 1
ATOM 1607 O O . THR A 1 220 ? 17.614 -7.993 -13.481 1.00 89.81 220 THR A O 1
ATOM 1610 N N . ASP A 1 221 ? 16.470 -8.524 -15.348 1.00 90.94 221 ASP A N 1
ATOM 1611 C CA . ASP A 1 221 ? 15.500 -7.440 -15.194 1.00 90.94 221 ASP A CA 1
ATOM 1612 C C . ASP A 1 221 ? 14.587 -7.689 -14.001 1.00 90.94 221 ASP A C 1
ATOM 1614 O O . ASP A 1 221 ? 14.534 -6.846 -13.102 1.00 90.94 221 ASP A O 1
ATOM 1618 N N . CYS A 1 222 ? 14.010 -8.888 -13.863 1.00 90.06 222 CYS A N 1
ATOM 1619 C CA . CYS A 1 222 ? 13.227 -9.233 -12.674 1.00 90.06 222 CYS A CA 1
ATOM 1620 C C . CYS A 1 222 ? 14.009 -9.050 -11.366 1.00 90.06 222 CYS A C 1
ATOM 1622 O O . CYS A 1 222 ? 13.444 -8.592 -10.377 1.00 90.06 222 CYS A O 1
ATOM 1624 N N . ARG A 1 223 ? 15.313 -9.360 -11.322 1.00 85.19 223 ARG A N 1
ATOM 1625 C CA . ARG A 1 223 ? 16.133 -9.124 -10.120 1.00 85.19 223 ARG A CA 1
ATOM 1626 C C . ARG A 1 223 ? 16.353 -7.641 -9.861 1.00 85.19 223 ARG A C 1
ATOM 1628 O O . ARG A 1 223 ? 16.257 -7.214 -8.711 1.00 85.19 223 ARG A O 1
ATOM 1635 N N . ASN A 1 224 ? 16.684 -6.870 -10.889 1.00 80.44 224 ASN A N 1
ATOM 1636 C CA . ASN A 1 224 ? 16.939 -5.439 -10.752 1.00 80.44 224 ASN A CA 1
ATOM 1637 C C . ASN A 1 224 ? 15.671 -4.694 -10.334 1.00 80.44 224 ASN A C 1
ATOM 1639 O O . ASN A 1 224 ? 15.711 -3.887 -9.406 1.00 80.44 224 ASN A O 1
ATOM 1643 N N . LEU A 1 225 ? 14.548 -5.024 -10.965 1.00 77.62 225 LEU A N 1
ATOM 1644 C CA . LEU A 1 225 ? 13.238 -4.457 -10.681 1.00 77.62 225 LEU A CA 1
ATOM 1645 C C . LEU A 1 225 ? 12.716 -4.912 -9.319 1.00 77.62 225 LEU A C 1
ATOM 1647 O O . LEU A 1 225 ? 12.122 -4.117 -8.599 1.00 77.62 225 LEU A O 1
ATOM 1651 N N . TYR A 1 226 ? 13.009 -6.143 -8.900 1.00 74.94 226 TYR A N 1
ATOM 1652 C CA . TYR A 1 226 ? 12.715 -6.587 -7.541 1.00 74.94 226 TYR A CA 1
ATOM 1653 C C . TYR A 1 226 ? 13.533 -5.816 -6.498 1.00 74.94 226 TYR A C 1
ATOM 1655 O O . TYR A 1 226 ? 13.004 -5.356 -5.488 1.00 74.94 226 TYR A O 1
ATOM 1663 N N . ASN A 1 227 ? 14.825 -5.604 -6.757 1.00 69.06 227 ASN A N 1
ATOM 1664 C CA . ASN A 1 227 ? 15.705 -4.854 -5.859 1.00 69.06 227 ASN A CA 1
ATOM 1665 C C . ASN A 1 227 ? 15.361 -3.357 -5.783 1.00 69.06 227 ASN A C 1
ATOM 1667 O O . ASN A 1 227 ? 15.649 -2.722 -4.767 1.00 69.06 227 ASN A O 1
ATOM 1671 N N . SER A 1 228 ? 14.772 -2.789 -6.838 1.00 59.06 228 SER A N 1
ATOM 1672 C CA . SER A 1 228 ? 14.271 -1.409 -6.858 1.00 59.06 228 SER A CA 1
ATOM 1673 C C . SER A 1 228 ? 12.826 -1.279 -6.376 1.00 59.06 228 SER A C 1
ATOM 1675 O O . SER A 1 228 ? 12.316 -0.167 -6.207 1.00 59.06 228 SER A O 1
ATOM 1677 N N . GLY A 1 229 ? 12.169 -2.410 -6.121 1.00 62.47 229 GLY A N 1
ATOM 1678 C CA . GLY A 1 229 ? 10.786 -2.456 -5.687 1.00 62.47 229 GLY A CA 1
ATOM 1679 C C . GLY A 1 229 ? 9.757 -2.196 -6.774 1.00 62.47 229 GLY A C 1
ATOM 1680 O O . GLY A 1 229 ? 8.599 -1.931 -6.476 1.00 62.47 229 GLY A O 1
ATOM 1681 N N . MET A 1 230 ? 10.180 -2.240 -8.029 1.00 70.62 230 MET A N 1
ATOM 1682 C CA . MET A 1 230 ? 9.310 -2.123 -9.189 1.00 70.62 230 MET A CA 1
ATOM 1683 C C . MET A 1 230 ? 8.557 -3.426 -9.471 1.00 70.62 230 MET A C 1
ATOM 1685 O O . MET A 1 230 ? 7.515 -3.386 -10.116 1.00 70.62 230 MET A O 1
ATOM 1689 N N . VAL A 1 231 ? 9.041 -4.568 -8.980 1.00 72.12 231 VAL A N 1
ATOM 1690 C CA . VAL A 1 231 ? 8.270 -5.817 -8.945 1.00 72.12 231 VAL A CA 1
ATOM 1691 C C . VAL A 1 231 ? 8.424 -6.531 -7.603 1.00 72.12 231 VAL A C 1
ATOM 1693 O O . VAL A 1 231 ? 9.430 -6.351 -6.919 1.00 72.12 231 VAL A O 1
ATOM 1696 N N . PHE A 1 232 ? 7.441 -7.337 -7.219 1.00 69.25 232 PHE A N 1
ATOM 1697 C CA . PHE A 1 232 ? 7.398 -8.100 -5.972 1.00 69.25 232 PHE A CA 1
ATOM 1698 C C . PHE A 1 232 ? 6.843 -9.502 -6.204 1.00 69.25 232 PHE A C 1
ATOM 1700 O O . PHE A 1 232 ? 5.984 -9.678 -7.097 1.00 69.25 232 PHE A O 1
#

Foldseek 3Di:
DDDDDDDDDDDDDDDDDDDPPPPDDDDDDPDPPPDQLAEAADPCAPVLAQLAQQKKKARHDAPVSNAPVRHRRHSVNVVVCVVVVGMDGNPDPGGPDQDDQDDALPDPQEALAEQADPCAPVLAQLDLQKIFHRHDHPVSVDLVSHRRRSPNVVVCSVSSRMDGPQVVPPPPDDPDDPDLLAEQADPCAPVLAQLDLVKDAQSHDDPVSVDPVRHSNRRVNVVSCSSNSRID

Secondary structure (DSSP, 8-state):
---------------------------------------B-STTTTSSSB--TTEEETTBPPTTT--GGGTTSBHHHHHHHHHTTSEEE---SS-----S-PPP--STT-----B-SSSTTSSSB--TTEEETTBPPTTT--GGGTTSBHHHHHHHHHTTSEEE--GGG-TTS-S-S------S-SSSTTSSSB--TT--STTBPPTTT-SGGGTTS-HHHHHHHHHHTS--

Radius of gyration: 26.88 Å; chains: 1; bounding box: 94×62×64 Å